Protein AF-A0A418JGQ2-F1 (afdb_monomer_lite)

Sequence (289 aa):
MKLPLGIHKVTGNQCWYVDSYTFKPIENVNHVLNIEPIDPDVFKTEYGDLEPVILTEKDSEQFTHLANTVNISTQEVEDCMSQINFVLENNHLRHPNTRNNMTLVLAMYLKQEGHTKTQAIGIIESIMLNTKKQHPKFIESSCARIMSQTKHVVTTVYKNDYKLKYRCKDVTITRDEILDILDIKEWHLKQLYLIHLIQSKQYAQDNGNYYITYQTMSLMGSTKNKTQLVKYIKQLELLDRVQVVARNVFDKERSSVEGKPMSKPNVYKIKKSLIKTWTAFRLKIAMIS

Secondary structure (DSSP, 8-state):
--PPPPB-TTT-PBP-EE-TTT--EE--TTHHHH-PPPPHHHHHHHHTT-------HHHHHHHHHHHHHS----HHHHHHHHHHHHHHHHSS-SSTT-HHHHHHHHHHHHHHTT--HHHHHHHHHHHHHHHHHH-GGG--S-HHHHHHHHHHHHHHHHHTT----------PPPHHHHHHHHT-SSHHHHHHHHHHHHHHHHH--TTSEEEE-HHHHHHTTS-S-HHHHHHHHHHHHHTTSEEEEE-S-B-HHHHHHHTS--BPPEEEEE-----THHHHHHHHHTS--

Radius of gyration: 27.83 Å; chains: 1; bounding box: 72×51×58 Å

Foldseek 3Di:
DQDDFDQDPPPRDTHADADPPPRDGPPDRCVSVVDDDDDVVVCCVVCVPPDDLDCDPVLVVVLVVLQVLFDPPQCVVVVLVVQLVCLQVVLEHLAAPCLVVNLLSLLQVCVVVVDDLVRSLVSSLSHHVVHCVVPVRRDVDDSVVSSVSSSVSSVCCVVVVPHPDRLPPPDDQDSLNSVVLVPDDDSLLSNLLVLVSSQLRSAQDPVQKGFDALVRSVVRNHDPDPVVVVVSQVVCVVVVFKDFPDDFAWDPRSCVSVVHTDGDTTMMGGRRPPPCPVVVVVVVVVPPD

Organism: Staphylococcus hyicus (NCBI:txid1284)

pLDDT: mean 81.32, std 15.65, range [29.8, 96.62]

Structure (mmCIF, N/CA/C/O backbone):
data_AF-A0A418JGQ2-F1
#
_entry.id   AF-A0A418JGQ2-F1
#
loop_
_atom_site.group_PDB
_atom_site.id
_atom_site.type_symbol
_atom_site.label_atom_id
_atom_site.label_alt_id
_atom_site.label_comp_id
_atom_site.label_asym_id
_atom_site.label_entity_id
_atom_site.label_seq_id
_atom_site.pdbx_PDB_ins_code
_atom_site.Cartn_x
_atom_site.Cartn_y
_atom_site.Cartn_z
_atom_site.occupancy
_atom_site.B_iso_or_equiv
_atom_site.auth_seq_id
_atom_site.auth_comp_id
_atom_site.auth_asym_id
_atom_site.auth_atom_id
_atom_site.pdbx_PDB_model_num
ATOM 1 N N . MET A 1 1 ? -33.100 26.829 9.413 1.00 35.50 1 MET A N 1
ATOM 2 C CA . MET A 1 1 ? -32.461 27.500 8.257 1.00 35.50 1 MET A CA 1
ATOM 3 C C . MET A 1 1 ? -33.188 27.030 6.998 1.00 35.50 1 MET A C 1
ATOM 5 O O . MET A 1 1 ? -33.145 25.838 6.728 1.00 35.50 1 MET A O 1
ATOM 9 N N . LYS A 1 2 ? -33.941 27.895 6.299 1.00 41.66 2 LYS A N 1
ATOM 10 C CA . LYS A 1 2 ? -34.639 27.530 5.048 1.00 41.66 2 LYS A CA 1
ATOM 11 C C . LYS A 1 2 ? -33.630 27.654 3.892 1.00 41.66 2 LYS A C 1
ATOM 13 O O . LYS A 1 2 ? -33.136 28.749 3.645 1.00 41.66 2 LYS A O 1
ATOM 18 N N . LEU A 1 3 ? -33.246 26.536 3.268 1.00 52.00 3 LEU A N 1
ATOM 19 C CA . LEU A 1 3 ? -32.273 26.501 2.162 1.00 52.00 3 LEU A CA 1
ATOM 20 C C . LEU A 1 3 ? -32.957 26.853 0.826 1.00 52.00 3 LEU A C 1
ATOM 22 O O . LEU A 1 3 ? -34.089 26.414 0.614 1.00 52.00 3 LEU A O 1
ATOM 26 N N . PRO A 1 4 ? -32.302 27.604 -0.082 1.00 55.12 4 PRO A N 1
ATOM 27 C CA . PRO A 1 4 ? -32.861 27.902 -1.396 1.00 55.12 4 PRO A CA 1
ATOM 28 C C . PRO A 1 4 ? -32.908 26.652 -2.283 1.00 55.12 4 PRO A C 1
ATOM 30 O O . PRO A 1 4 ? -31.995 25.824 -2.277 1.00 55.12 4 PRO A O 1
ATOM 33 N N . LEU A 1 5 ? -33.967 26.552 -3.085 1.00 69.12 5 LEU A N 1
ATOM 34 C CA . LEU A 1 5 ? -34.081 25.578 -4.164 1.00 69.12 5 LEU A CA 1
ATOM 35 C C . LEU A 1 5 ? -32.992 25.848 -5.216 1.00 69.12 5 LEU A C 1
ATOM 37 O O . LEU A 1 5 ? -32.906 26.942 -5.772 1.00 69.12 5 LEU A O 1
ATOM 41 N N . GLY A 1 6 ? -32.126 24.862 -5.454 1.00 74.00 6 GLY A N 1
ATOM 42 C CA . GLY A 1 6 ? -31.020 24.982 -6.403 1.00 74.00 6 GLY A CA 1
ATOM 43 C C . GLY A 1 6 ? -31.479 24.886 -7.858 1.00 74.00 6 GLY A C 1
ATOM 44 O O . GLY A 1 6 ? -32.424 24.168 -8.176 1.00 74.00 6 GLY A O 1
ATOM 45 N N . ILE A 1 7 ? -30.771 25.574 -8.754 1.00 79.31 7 ILE A N 1
ATOM 46 C CA . ILE A 1 7 ? -30.905 25.391 -10.203 1.00 79.31 7 ILE A CA 1
ATOM 47 C C . ILE A 1 7 ? -29.747 24.512 -10.669 1.00 79.31 7 ILE A C 1
ATOM 49 O O . ILE A 1 7 ? -28.577 24.794 -10.386 1.00 79.31 7 ILE A O 1
ATOM 53 N N . HIS A 1 8 ? -30.061 23.437 -11.386 1.00 78.25 8 HIS A N 1
ATOM 54 C CA . HIS A 1 8 ? -29.049 22.568 -11.958 1.00 78.25 8 HIS A CA 1
ATOM 55 C C . HIS A 1 8 ? -28.288 23.309 -13.066 1.00 78.25 8 HIS A C 1
ATOM 57 O O . HIS A 1 8 ? -28.845 23.639 -14.110 1.00 78.25 8 HIS A O 1
ATOM 63 N N . LYS A 1 9 ? -26.991 23.559 -12.853 1.00 73.69 9 LYS A N 1
ATOM 64 C CA . LYS A 1 9 ? -26.178 24.444 -13.711 1.00 73.69 9 LYS A CA 1
ATOM 65 C C . LYS A 1 9 ? -26.058 24.000 -15.173 1.00 73.69 9 LYS A C 1
ATOM 67 O O . LYS A 1 9 ? -25.794 24.839 -16.023 1.00 73.69 9 LYS A O 1
ATOM 72 N N . VAL A 1 10 ? -26.213 22.705 -15.461 1.00 76.38 10 VAL A N 1
ATOM 73 C CA . VAL A 1 10 ? -26.039 22.156 -16.820 1.00 76.38 10 VAL A CA 1
ATOM 74 C C . VAL A 1 10 ? -27.364 22.056 -17.572 1.00 76.38 10 VAL A C 1
ATOM 76 O O . VAL A 1 10 ? -27.409 22.345 -18.760 1.00 76.38 10 VAL A O 1
ATOM 79 N N . THR A 1 11 ? -28.444 21.655 -16.897 1.00 82.19 11 THR A N 1
ATOM 80 C CA . THR A 1 11 ? -29.754 21.461 -17.551 1.00 82.19 11 THR A CA 1
ATOM 81 C C . THR A 1 11 ? -30.686 22.657 -17.399 1.00 82.19 11 THR A C 1
ATOM 83 O O . THR A 1 11 ? -31.711 22.695 -18.062 1.00 82.19 11 THR A O 1
ATOM 86 N N . GLY A 1 12 ? -30.371 23.611 -16.518 1.00 78.56 12 GLY A N 1
ATOM 87 C CA . GLY A 1 12 ? -31.234 24.755 -16.215 1.00 78.56 12 GLY A CA 1
ATOM 88 C C . GLY A 1 12 ? -32.474 24.409 -15.387 1.00 78.56 12 GLY A C 1
ATOM 89 O O . GLY A 1 12 ? -33.231 25.306 -15.033 1.00 78.56 12 GLY A O 1
ATOM 90 N N . ASN A 1 13 ? -32.680 23.133 -15.046 1.00 78.56 13 ASN A N 1
ATOM 91 C CA . ASN A 1 13 ? -33.855 22.701 -14.298 1.00 78.56 13 ASN A CA 1
ATOM 92 C C . ASN A 1 13 ? -33.791 23.188 -12.851 1.00 78.56 13 ASN A C 1
ATOM 94 O O . ASN A 1 13 ? -32.765 23.061 -12.177 1.00 78.56 13 ASN A O 1
ATOM 98 N N . GLN A 1 14 ? -34.916 23.702 -12.373 1.00 78.69 14 GLN A N 1
ATOM 99 C CA . GLN A 1 14 ? -35.095 24.107 -10.990 1.00 78.69 14 GLN A CA 1
ATOM 100 C C . GLN A 1 14 ? -35.468 22.889 -10.138 1.00 78.69 14 GLN A C 1
ATOM 102 O O . GLN A 1 14 ? -36.349 22.113 -10.503 1.00 78.69 14 GLN A O 1
ATOM 107 N N . CYS A 1 15 ? -34.789 22.704 -9.007 1.00 78.88 15 CYS A N 1
ATOM 108 C CA . CYS A 1 15 ? -35.218 21.735 -8.007 1.00 78.88 15 CYS A CA 1
ATOM 109 C C . CYS A 1 15 ? -36.486 22.265 -7.333 1.00 78.88 15 CYS A C 1
ATOM 111 O O . CYS A 1 15 ? -36.499 23.409 -6.893 1.00 78.88 15 CYS A O 1
ATOM 113 N N . TRP A 1 16 ? -37.529 21.449 -7.225 1.00 82.00 16 TRP A N 1
ATOM 114 C CA . TRP A 1 16 ? -38.777 21.814 -6.550 1.00 82.00 16 TRP A CA 1
ATOM 115 C C . TRP A 1 16 ? -38.892 21.116 -5.195 1.00 82.00 16 TRP A C 1
ATOM 117 O O . TRP A 1 16 ? -38.275 20.071 -4.976 1.00 82.00 16 TRP A O 1
ATOM 127 N N . TYR A 1 17 ? -39.691 21.684 -4.287 1.00 80.19 17 TYR A N 1
ATOM 128 C CA . TYR A 1 17 ? -40.145 20.937 -3.113 1.00 80.19 17 TYR A CA 1
ATOM 129 C C . TYR A 1 17 ? -41.003 19.756 -3.566 1.00 80.19 17 TYR A C 1
ATOM 131 O O . TYR A 1 17 ? -41.558 19.778 -4.661 1.00 80.19 17 TYR A O 1
ATOM 139 N N . VAL A 1 18 ? -41.099 18.718 -2.744 1.00 80.81 18 VAL A N 1
ATOM 140 C CA . VAL A 1 18 ? -41.851 17.505 -3.071 1.00 80.81 18 VAL A CA 1
ATOM 141 C C . VAL A 1 18 ? -42.900 17.282 -1.994 1.00 80.81 18 VAL A C 1
ATOM 143 O O . VAL A 1 18 ? -42.606 17.415 -0.808 1.00 80.81 18 VAL A O 1
ATOM 146 N N . ASP A 1 19 ? -44.116 16.953 -2.415 1.00 79.81 19 ASP A N 1
ATOM 147 C CA . ASP A 1 19 ? -45.195 16.565 -1.512 1.00 79.81 19 ASP A CA 1
ATOM 148 C C . ASP A 1 19 ? -44.895 15.191 -0.888 1.00 79.81 19 ASP A C 1
ATOM 150 O O . ASP A 1 19 ? -44.590 14.230 -1.596 1.00 79.81 19 ASP A O 1
ATOM 154 N N . SER A 1 20 ? -44.969 15.088 0.440 1.00 74.81 20 SER A N 1
ATOM 155 C CA . SER A 1 20 ? -44.557 13.890 1.183 1.00 74.81 20 SER A CA 1
ATOM 156 C C . SER A 1 20 ? -45.475 12.679 0.997 1.00 74.81 20 SER A C 1
ATOM 158 O O . SER A 1 20 ? -45.069 11.567 1.325 1.00 74.81 20 SER A O 1
ATOM 160 N N . TYR A 1 21 ? -46.696 12.868 0.488 1.00 78.12 21 TYR A N 1
ATOM 161 C CA . TYR A 1 21 ? -47.678 11.794 0.306 1.00 78.12 21 TYR A CA 1
ATOM 162 C C . TYR A 1 21 ? -47.754 11.323 -1.145 1.00 78.12 21 TYR A C 1
ATOM 164 O O . TYR A 1 21 ? -47.919 10.137 -1.420 1.00 78.12 21 TYR A O 1
ATOM 172 N N . THR A 1 22 ? -47.640 12.255 -2.086 1.00 83.31 22 THR A N 1
ATOM 173 C CA . THR A 1 22 ? -47.796 11.992 -3.520 1.00 83.31 22 THR A CA 1
ATOM 174 C C . THR A 1 22 ? -46.467 11.916 -4.262 1.00 83.31 22 THR A C 1
ATOM 176 O O . THR A 1 22 ? -46.446 11.477 -5.412 1.00 83.31 22 THR A O 1
ATOM 179 N N . PHE A 1 23 ? -45.369 12.346 -3.629 1.00 77.56 23 PHE A N 1
ATOM 180 C CA . PHE A 1 23 ? -44.026 12.451 -4.206 1.00 77.56 23 PHE A CA 1
ATOM 181 C C . PHE A 1 23 ? -43.960 13.283 -5.495 1.00 77.56 23 PHE A C 1
ATOM 183 O O . PHE A 1 23 ? -43.014 13.172 -6.278 1.00 77.56 23 PHE A O 1
ATOM 190 N N . LYS A 1 24 ? -44.963 14.138 -5.726 1.00 85.25 24 LYS A N 1
ATOM 191 C CA . LYS A 1 24 ? -45.014 15.040 -6.876 1.00 85.25 24 LYS A CA 1
ATOM 192 C C . LYS A 1 24 ? -44.329 16.371 -6.554 1.00 85.25 24 LYS A C 1
ATOM 194 O O . LYS A 1 24 ? -44.382 16.820 -5.405 1.00 85.25 24 LYS A O 1
ATOM 199 N N . PRO A 1 25 ? -43.694 17.012 -7.551 1.00 83.25 25 PRO A N 1
ATOM 200 C CA . PRO A 1 25 ? -43.068 18.310 -7.359 1.00 83.25 25 PRO A CA 1
ATOM 201 C C . PRO A 1 25 ? -44.123 19.391 -7.093 1.00 83.25 25 PRO A C 1
ATOM 203 O O . PRO A 1 25 ? -45.145 19.478 -7.771 1.00 83.25 25 PRO A O 1
ATOM 206 N N . ILE A 1 26 ? -43.843 20.235 -6.108 1.00 84.50 26 ILE A N 1
ATOM 207 C CA . ILE A 1 26 ? -44.584 21.447 -5.783 1.00 84.50 26 ILE A CA 1
ATOM 208 C C . ILE A 1 26 ? -43.885 22.594 -6.513 1.00 84.50 26 ILE A C 1
ATOM 210 O O . ILE A 1 26 ? -42.944 23.206 -5.999 1.00 84.50 26 ILE A O 1
ATOM 214 N N . GLU A 1 27 ? -44.342 22.876 -7.733 1.00 83.62 27 GLU A N 1
ATOM 215 C CA . GLU A 1 27 ? -43.782 23.906 -8.622 1.00 83.62 27 GLU A CA 1
ATOM 216 C C . GLU A 1 27 ? -44.213 25.328 -8.223 1.00 83.62 27 GLU A C 1
ATOM 218 O O . GLU A 1 27 ? -44.712 26.117 -9.022 1.00 83.62 27 GLU A O 1
ATOM 223 N N . ASN A 1 28 ? -44.073 25.657 -6.938 1.00 82.50 28 ASN A N 1
ATOM 224 C CA . ASN A 1 28 ? -44.453 26.948 -6.385 1.00 82.50 28 ASN A CA 1
ATOM 225 C C . ASN A 1 28 ? -43.351 27.481 -5.468 1.00 82.50 28 ASN A C 1
ATOM 227 O O . ASN A 1 28 ? -43.139 26.982 -4.364 1.00 82.50 28 ASN A O 1
ATOM 231 N N . VAL A 1 29 ? -42.681 28.546 -5.909 1.00 74.38 29 VAL A N 1
ATOM 232 C CA . VAL A 1 29 ? -41.594 29.196 -5.160 1.00 74.38 29 VAL A CA 1
ATOM 233 C C . VAL A 1 29 ? -42.085 29.754 -3.821 1.00 74.38 29 VAL A C 1
ATOM 235 O O . VAL A 1 29 ? -41.362 29.690 -2.830 1.00 74.38 29 VAL A O 1
ATOM 238 N N . ASN A 1 30 ? -43.332 30.226 -3.751 1.00 77.31 30 ASN A N 1
ATOM 239 C CA . ASN A 1 30 ? -43.911 30.788 -2.529 1.00 77.31 30 ASN A CA 1
ATOM 240 C C . ASN A 1 30 ? -44.258 29.717 -1.489 1.00 77.31 30 ASN A C 1
ATOM 242 O O . ASN A 1 30 ? -44.508 30.060 -0.336 1.00 77.31 30 ASN A O 1
ATOM 246 N N . HIS A 1 31 ? -44.223 28.427 -1.850 1.00 79.19 31 HIS A N 1
ATOM 247 C CA . HIS A 1 31 ? -44.429 27.339 -0.896 1.00 79.19 31 HIS A CA 1
ATOM 248 C C . HIS A 1 31 ? -43.467 27.446 0.295 1.00 79.19 31 HIS A C 1
ATOM 250 O O . HIS A 1 31 ? -43.890 27.249 1.428 1.00 79.19 31 HIS A O 1
ATOM 256 N N . VAL A 1 32 ? -42.218 27.883 0.073 1.00 76.06 32 VAL A N 1
ATOM 257 C CA . VAL A 1 32 ? -41.212 28.070 1.137 1.00 76.06 32 VAL A CA 1
ATOM 258 C C . VAL A 1 32 ? -41.665 29.024 2.245 1.00 76.06 32 VAL A C 1
ATOM 260 O O . VAL A 1 32 ? -41.294 28.852 3.412 1.00 76.06 32 VAL A O 1
ATOM 263 N N . LEU A 1 33 ? -42.472 30.028 1.890 1.00 77.81 33 LEU A N 1
ATOM 264 C CA . LEU A 1 33 ? -42.991 31.022 2.825 1.00 77.81 33 LEU A CA 1
ATOM 265 C C . LEU A 1 33 ? -44.062 30.412 3.732 1.00 77.81 33 LEU A C 1
ATOM 267 O O . LEU A 1 33 ? -44.143 30.787 4.896 1.00 77.81 33 LEU A O 1
ATOM 271 N N . ASN A 1 34 ? -44.779 29.409 3.225 1.00 81.25 34 ASN A N 1
ATOM 272 C CA . ASN A 1 34 ? -45.864 28.716 3.914 1.00 81.25 34 ASN A CA 1
ATOM 273 C C . ASN A 1 34 ? -45.405 27.448 4.652 1.00 81.25 34 ASN A C 1
ATOM 275 O O . ASN A 1 34 ? -46.217 26.812 5.312 1.00 81.25 34 ASN A O 1
ATOM 279 N N . ILE A 1 35 ? -44.126 27.057 4.544 1.00 78.44 35 ILE A N 1
ATOM 280 C CA . ILE A 1 35 ? -43.581 25.946 5.336 1.00 78.44 35 ILE A CA 1
ATOM 281 C C . ILE A 1 35 ? -43.594 26.355 6.808 1.00 78.44 35 ILE A C 1
ATOM 283 O O . ILE A 1 35 ? -42.820 27.236 7.219 1.00 78.44 35 ILE A O 1
ATOM 287 N N . GLU A 1 36 ? -44.450 25.688 7.574 1.00 78.50 36 GLU A N 1
ATOM 288 C CA . GLU A 1 36 ? -44.513 25.802 9.023 1.00 78.50 36 GLU A CA 1
ATOM 289 C C . GLU A 1 36 ? -43.307 25.102 9.669 1.00 78.50 36 GLU A C 1
ATOM 291 O O . GLU A 1 36 ? -42.825 24.081 9.162 1.00 78.50 36 GLU A O 1
ATOM 296 N N . PRO A 1 37 ? -42.759 25.654 10.763 1.00 76.12 37 PRO A N 1
ATOM 297 C CA . PRO A 1 37 ? -41.753 24.959 11.549 1.00 76.12 37 PRO A CA 1
ATOM 298 C C . PRO A 1 37 ? -42.299 23.615 12.037 1.00 76.12 37 PRO A C 1
ATOM 300 O O . PRO A 1 37 ? -43.392 23.554 12.591 1.00 76.12 37 PRO A O 1
ATOM 303 N N . ILE A 1 38 ? -41.518 22.551 11.861 1.00 76.50 38 ILE A N 1
ATOM 304 C CA . ILE A 1 38 ? -41.816 21.258 12.482 1.00 76.50 38 ILE A CA 1
ATOM 305 C C . ILE A 1 38 ? -41.758 21.436 14.003 1.00 76.50 38 ILE A C 1
ATOM 307 O O . ILE A 1 38 ? -40.840 22.086 14.515 1.00 76.50 38 ILE A O 1
ATOM 311 N N . ASP A 1 39 ? -42.723 20.846 14.705 1.00 80.88 39 ASP A N 1
ATOM 312 C CA . ASP A 1 39 ? -42.754 20.814 16.165 1.00 80.88 39 ASP A CA 1
ATOM 313 C C . ASP A 1 39 ? -41.457 20.171 16.711 1.00 80.88 39 ASP A C 1
ATOM 315 O O . ASP A 1 39 ? -41.117 19.044 16.329 1.00 80.88 39 ASP A O 1
ATOM 319 N N . PRO A 1 40 ? -40.705 20.856 17.595 1.00 75.38 40 PRO A N 1
ATOM 320 C CA . PRO A 1 40 ? -39.513 20.300 18.231 1.00 75.38 40 PRO A CA 1
ATOM 321 C C . PRO A 1 40 ? -39.727 18.937 18.903 1.00 75.38 40 PRO A C 1
ATOM 323 O O . PRO A 1 40 ? -38.780 18.153 18.993 1.00 75.38 40 PRO A O 1
ATOM 326 N N . ASP A 1 41 ? -40.938 18.630 19.369 1.00 78.12 41 ASP A N 1
ATOM 327 C CA . ASP A 1 41 ? -41.233 17.353 20.019 1.00 78.12 41 ASP A CA 1
ATOM 328 C C . ASP A 1 41 ? -41.284 16.180 19.027 1.00 78.12 41 ASP A C 1
ATOM 330 O O . ASP A 1 41 ? -40.957 15.049 19.399 1.00 78.12 41 ASP A O 1
ATOM 334 N N . VAL A 1 42 ? -41.548 16.437 17.740 1.00 74.06 42 VAL A N 1
ATOM 335 C CA . VAL A 1 42 ? -41.388 15.436 16.668 1.00 74.06 42 VAL A CA 1
ATOM 336 C C . VAL A 1 42 ? -39.920 15.041 16.538 1.00 74.06 42 VAL A C 1
ATOM 338 O O . VAL A 1 42 ? -39.608 13.855 16.468 1.00 74.06 42 VAL A O 1
ATOM 341 N N . PHE A 1 43 ? -38.994 16.005 16.613 1.00 66.56 43 PHE A N 1
ATOM 342 C CA . PHE A 1 43 ? -37.562 15.695 16.602 1.00 66.56 43 PHE A CA 1
ATOM 343 C C . PHE A 1 43 ? -37.138 14.870 17.817 1.00 66.56 43 PHE A C 1
ATOM 345 O O . PHE A 1 43 ? -36.355 13.934 17.677 1.00 66.56 43 PHE A O 1
ATOM 352 N N . LYS A 1 44 ? -37.661 15.184 19.006 1.00 67.75 44 LYS A N 1
ATOM 353 C CA . LYS A 1 44 ? -37.374 14.406 20.221 1.00 67.75 44 LYS A CA 1
ATOM 354 C C . LYS A 1 44 ? -37.965 13.000 20.166 1.00 67.75 44 LYS A C 1
ATOM 356 O O . LYS A 1 44 ? -37.374 12.088 20.724 1.00 67.75 44 LYS A O 1
ATOM 361 N N . THR A 1 45 ? -39.103 12.815 19.507 1.00 72.00 45 THR A N 1
ATOM 362 C CA . THR A 1 45 ? -39.752 11.502 19.401 1.00 72.00 45 THR A CA 1
ATOM 363 C C . THR A 1 45 ? -39.083 10.630 18.338 1.00 72.00 45 THR A C 1
ATOM 365 O O . THR A 1 45 ? -38.814 9.461 18.591 1.00 72.00 45 THR A O 1
ATOM 368 N N . GLU A 1 46 ? -38.764 11.188 17.166 1.00 65.38 46 GLU A N 1
ATOM 369 C CA . GLU A 1 46 ? -38.148 10.430 16.065 1.00 65.38 46 GLU A CA 1
ATOM 370 C C . GLU A 1 46 ? -36.635 10.234 16.221 1.00 65.38 46 GLU A C 1
ATOM 372 O O . GLU A 1 46 ? -36.092 9.224 15.775 1.00 65.38 46 GLU A O 1
ATOM 377 N N . TYR A 1 47 ? -35.947 11.183 16.860 1.00 62.62 47 TYR A N 1
ATOM 378 C CA . TYR A 1 47 ? -34.487 11.190 16.984 1.00 62.62 47 TYR A CA 1
ATOM 379 C C . TYR A 1 47 ? -34.002 11.213 18.440 1.00 62.62 47 TYR A C 1
ATOM 381 O O . TYR A 1 47 ? -32.800 11.316 18.669 1.00 62.62 47 TYR A O 1
ATOM 389 N N . GLY A 1 48 ? -34.892 11.101 19.433 1.00 59.28 48 GLY A N 1
ATOM 390 C CA . GLY A 1 48 ? -34.516 11.087 20.855 1.00 59.28 48 GLY A CA 1
ATOM 391 C C . GLY A 1 48 ? -33.664 9.888 21.261 1.00 59.28 48 GLY A C 1
ATOM 392 O O . GLY A 1 48 ? -32.841 10.007 22.163 1.00 59.28 48 GLY A O 1
ATOM 393 N N . ASP A 1 49 ? -33.805 8.770 20.544 1.00 59.44 49 ASP A N 1
ATOM 394 C CA . ASP A 1 49 ? -32.989 7.564 20.726 1.00 59.44 49 ASP A CA 1
ATOM 395 C C . ASP A 1 49 ? -31.628 7.649 20.005 1.00 59.44 49 ASP A C 1
ATOM 397 O O . ASP A 1 49 ? -30.788 6.755 20.147 1.00 59.44 49 ASP A O 1
ATOM 401 N N . LEU A 1 50 ? -31.383 8.697 19.206 1.00 55.78 50 LEU A N 1
ATOM 402 C CA . LEU A 1 50 ? -30.070 8.925 18.611 1.00 55.78 50 LEU A CA 1
ATOM 403 C C . LEU A 1 50 ? -29.168 9.597 19.639 1.00 55.78 50 LEU A C 1
ATOM 405 O O . LEU A 1 50 ? -29.060 10.823 19.694 1.00 55.78 50 LEU A O 1
ATOM 409 N N . GLU A 1 51 ? -28.471 8.787 20.431 1.00 56.12 51 GLU A N 1
ATOM 410 C CA . GLU A 1 51 ? -27.360 9.303 21.220 1.00 56.12 51 GLU A CA 1
ATOM 411 C C . GLU A 1 51 ? -26.331 9.943 20.275 1.00 56.12 51 GLU A C 1
ATOM 413 O O . GLU A 1 51 ? -25.840 9.292 19.341 1.00 56.12 51 GLU A O 1
ATOM 418 N N . PRO A 1 52 ? -25.999 11.233 20.461 1.00 56.28 52 PRO A N 1
ATOM 419 C CA . PRO A 1 52 ? -24.999 11.867 19.636 1.00 56.28 52 PRO A CA 1
ATOM 420 C C . PRO A 1 52 ? -23.652 11.183 19.864 1.00 56.28 52 PRO A C 1
ATOM 422 O O . PRO A 1 52 ? -23.188 11.006 20.985 1.00 56.28 52 PRO A O 1
ATOM 425 N N . VAL A 1 53 ? -23.017 10.874 18.739 1.00 57.78 53 VAL A N 1
ATOM 426 C CA . VAL A 1 53 ? -21.684 10.305 18.522 1.00 57.78 53 VAL A CA 1
ATOM 427 C C . VAL A 1 53 ? -20.477 10.871 19.298 1.00 57.78 53 VAL A C 1
ATOM 429 O O . VAL A 1 53 ? -19.413 10.907 18.690 1.00 57.78 53 VAL A O 1
ATOM 432 N N . ILE A 1 54 ? -20.592 11.597 20.416 1.00 64.94 54 ILE A N 1
ATOM 433 C CA . ILE A 1 54 ? -19.621 12.644 20.831 1.00 64.94 54 ILE A CA 1
ATOM 434 C C . ILE A 1 54 ? -18.228 12.064 21.126 1.00 64.94 54 ILE A C 1
ATOM 436 O O . ILE A 1 54 ? -18.055 11.320 22.081 1.00 64.94 54 ILE A O 1
ATOM 440 N N . LEU A 1 55 ? -17.228 12.449 20.318 1.00 70.88 55 LEU A N 1
ATOM 441 C CA . LEU A 1 55 ? -15.823 12.243 20.674 1.00 70.88 55 LEU A CA 1
ATOM 442 C C . LEU A 1 55 ? -15.511 13.160 21.852 1.00 70.88 55 LEU A C 1
ATOM 444 O O . LEU A 1 55 ? -15.626 14.381 21.725 1.00 70.88 55 LEU A O 1
ATOM 448 N N . THR A 1 56 ? -15.142 12.580 22.987 1.00 82.12 56 THR A N 1
ATOM 449 C CA . THR A 1 56 ? -14.712 13.366 24.141 1.00 82.12 56 THR A CA 1
ATOM 450 C C . THR A 1 56 ? -13.291 13.894 23.928 1.00 82.12 56 THR A C 1
ATOM 452 O O . THR A 1 56 ? -12.533 13.384 23.100 1.00 82.12 56 THR A O 1
ATOM 455 N N . GLU A 1 57 ? -12.893 14.915 24.687 1.00 82.62 57 GLU A N 1
ATOM 456 C CA . GLU A 1 57 ? -11.519 15.441 24.650 1.00 82.62 57 GLU A CA 1
ATOM 457 C C . GLU A 1 57 ? -10.489 14.341 24.965 1.00 82.62 57 GLU A C 1
ATOM 459 O O . GLU A 1 57 ? -9.494 14.185 24.259 1.00 82.62 57 GLU A O 1
ATOM 464 N N . LYS A 1 58 ? -10.817 13.469 25.924 1.00 84.50 58 LYS A N 1
ATOM 465 C CA . LYS A 1 58 ? -10.020 12.293 26.285 1.00 84.50 58 LYS A CA 1
ATOM 466 C C . LYS A 1 58 ? -9.868 11.289 25.134 1.00 84.50 58 LYS A C 1
ATOM 468 O O . LYS A 1 58 ? -8.795 10.710 24.965 1.00 84.50 58 LYS A O 1
ATOM 473 N N . ASP A 1 59 ? -10.916 11.081 24.337 1.00 83.69 59 ASP A N 1
ATOM 474 C CA . ASP A 1 59 ? -10.862 10.203 23.160 1.00 83.69 59 ASP A CA 1
ATOM 475 C C . ASP A 1 59 ? -9.932 10.777 22.087 1.00 83.69 59 ASP A C 1
ATOM 477 O O . ASP A 1 59 ? -9.144 10.049 21.477 1.00 83.69 59 ASP A O 1
ATOM 481 N N . SER A 1 60 ? -9.981 12.099 21.899 1.00 83.94 60 SER A N 1
ATOM 482 C CA . SER A 1 60 ? -9.093 12.821 20.988 1.00 83.94 60 SER A CA 1
ATOM 483 C C . SER A 1 60 ? -7.630 12.722 21.425 1.00 83.94 60 SER A C 1
ATOM 485 O O . SER A 1 60 ? -6.759 12.414 20.608 1.00 83.94 60 SER A O 1
ATOM 487 N N . GLU A 1 61 ? -7.343 12.907 22.716 1.00 86.94 61 GLU A N 1
ATOM 488 C CA . GLU A 1 61 ? -5.997 12.737 23.277 1.00 86.94 61 GLU A CA 1
ATOM 489 C C . GLU A 1 61 ? -5.488 11.303 23.104 1.00 86.94 61 GLU A C 1
ATOM 491 O O . GLU A 1 61 ? -4.368 11.087 22.630 1.00 86.94 61 GLU A O 1
ATOM 496 N N . GLN A 1 62 ? -6.322 10.309 23.427 1.00 88.62 62 GLN A N 1
ATOM 497 C CA . GLN A 1 62 ? -5.962 8.900 23.289 1.00 88.62 62 GLN A CA 1
ATOM 498 C C . GLN A 1 62 ? -5.654 8.540 21.833 1.00 88.62 62 GLN A C 1
ATOM 500 O O . GLN A 1 62 ? -4.665 7.849 21.560 1.00 88.62 62 GLN A O 1
ATOM 505 N N . PHE A 1 63 ? -6.484 9.001 20.897 1.00 88.88 63 PHE A N 1
ATOM 506 C CA . PHE A 1 63 ? -6.265 8.769 19.477 1.00 88.88 63 PHE A CA 1
ATOM 507 C C . PHE A 1 63 ? -5.018 9.494 18.967 1.00 88.88 63 PHE A C 1
ATOM 509 O O . PHE A 1 63 ? -4.238 8.904 18.226 1.00 88.88 63 PHE A O 1
ATOM 516 N N . THR A 1 64 ? -4.776 10.731 19.403 1.00 87.50 64 THR A N 1
ATOM 517 C CA . THR A 1 64 ? -3.575 11.495 19.031 1.00 87.50 64 THR A CA 1
ATOM 518 C C . THR A 1 64 ? -2.310 10.787 19.510 1.00 87.50 64 THR A C 1
ATOM 520 O O . THR A 1 64 ? -1.369 10.600 18.738 1.00 87.50 64 THR A O 1
ATOM 523 N N . HIS A 1 65 ? -2.307 10.306 20.757 1.00 89.88 65 HIS A N 1
ATOM 524 C CA . HIS A 1 65 ? -1.207 9.504 21.283 1.00 89.88 65 HIS A CA 1
ATOM 525 C C . HIS A 1 65 ? -0.991 8.241 20.440 1.00 89.88 65 HIS A C 1
ATOM 527 O O . HIS A 1 65 ? 0.139 7.936 20.069 1.00 89.88 65 HIS A O 1
ATOM 533 N N . LEU A 1 66 ? -2.066 7.534 20.075 1.00 89.00 66 LEU A N 1
ATOM 534 C CA . LEU A 1 66 ? -1.991 6.351 19.218 1.00 89.00 66 LEU A CA 1
ATOM 535 C C . LEU A 1 66 ? -1.431 6.673 17.827 1.00 89.00 66 LEU A C 1
ATOM 537 O O . LEU A 1 66 ? -0.533 5.972 17.361 1.00 89.00 66 LEU A O 1
ATOM 541 N N . ALA A 1 67 ? -1.929 7.724 17.177 1.00 86.50 67 ALA A N 1
ATOM 542 C CA . ALA A 1 67 ? -1.499 8.139 15.847 1.00 86.50 67 ALA A CA 1
ATOM 543 C C . ALA A 1 67 ? 0.001 8.457 15.816 1.00 86.50 67 ALA A C 1
ATOM 545 O O . ALA A 1 67 ? 0.695 8.025 14.900 1.00 86.50 67 ALA A O 1
ATOM 546 N N . ASN A 1 68 ? 0.521 9.091 16.870 1.00 86.62 68 ASN A N 1
ATOM 547 C CA . ASN A 1 68 ? 1.947 9.389 17.011 1.00 86.62 68 ASN A CA 1
ATOM 548 C C . ASN A 1 68 ? 2.825 8.135 17.181 1.00 86.62 68 ASN A C 1
ATOM 550 O O . ASN A 1 68 ? 4.019 8.184 16.897 1.00 86.62 68 ASN A O 1
ATOM 554 N N . THR A 1 69 ? 2.262 7.002 17.623 1.00 87.00 69 THR A N 1
ATOM 555 C CA . THR A 1 69 ? 3.007 5.728 17.691 1.00 87.00 69 THR A CA 1
ATOM 556 C C . THR A 1 69 ? 3.117 5.010 16.349 1.00 87.00 69 THR A C 1
ATOM 558 O O . THR A 1 69 ? 3.914 4.077 16.224 1.00 87.00 69 THR A O 1
ATOM 561 N N . VAL A 1 70 ? 2.301 5.387 15.361 1.00 84.69 70 VAL A N 1
ATOM 562 C CA . VAL A 1 70 ? 2.287 4.743 14.048 1.00 84.69 70 VAL A CA 1
ATOM 563 C C . VAL A 1 70 ? 3.128 5.556 13.081 1.00 84.69 70 VAL A C 1
ATOM 565 O O . VAL A 1 70 ? 2.858 6.724 12.815 1.00 84.69 70 VAL A O 1
ATOM 568 N N . ASN A 1 71 ? 4.145 4.919 12.513 1.00 80.94 71 ASN A N 1
ATOM 569 C CA . ASN A 1 71 ? 4.963 5.555 11.498 1.00 80.94 71 ASN A CA 1
ATOM 570 C C . ASN A 1 71 ? 4.253 5.473 10.139 1.00 80.94 71 ASN A C 1
ATOM 572 O O . ASN A 1 71 ? 4.165 4.402 9.540 1.00 80.94 71 ASN A O 1
ATOM 576 N N . ILE A 1 72 ? 3.742 6.611 9.666 1.00 71.00 72 ILE A N 1
ATOM 577 C CA . ILE A 1 72 ? 3.070 6.748 8.361 1.00 71.00 72 ILE A CA 1
ATOM 578 C C . ILE A 1 72 ? 4.075 7.144 7.260 1.00 71.00 72 ILE A C 1
ATOM 580 O O . ILE A 1 72 ? 3.687 7.362 6.114 1.00 71.00 72 ILE A O 1
ATOM 584 N N . SER A 1 73 ? 5.372 7.231 7.590 1.00 61.38 73 SER A N 1
ATOM 585 C CA . SER A 1 73 ? 6.436 7.560 6.638 1.00 61.38 73 SER A CA 1
ATOM 586 C C . SER A 1 73 ? 6.327 6.719 5.364 1.00 61.38 73 SER A C 1
ATOM 588 O O . SER A 1 73 ? 6.152 5.498 5.396 1.00 61.38 73 SER A O 1
ATOM 590 N N . THR A 1 74 ? 6.421 7.408 4.228 1.00 55.44 74 THR A N 1
ATOM 591 C CA . THR A 1 74 ? 6.286 6.878 2.873 1.00 55.44 74 THR A CA 1
ATOM 592 C C . THR A 1 74 ? 7.469 5.973 2.510 1.00 55.44 74 THR A C 1
ATOM 594 O O . THR A 1 74 ? 8.366 6.370 1.766 1.00 55.44 74 THR A O 1
ATOM 597 N N . GLN A 1 75 ? 7.451 4.731 3.000 1.00 53.00 75 GLN A N 1
ATOM 598 C CA . GLN A 1 75 ? 8.425 3.680 2.667 1.00 53.00 75 GLN A CA 1
ATOM 599 C C . GLN A 1 75 ? 8.474 3.365 1.154 1.00 53.00 75 GLN A C 1
ATOM 601 O O . GLN A 1 75 ? 9.467 2.841 0.656 1.00 53.00 75 GLN A O 1
ATOM 606 N N . GLU A 1 76 ? 7.437 3.731 0.389 1.00 53.72 76 GLU A N 1
ATOM 607 C CA . GLU A 1 76 ? 7.388 3.531 -1.069 1.00 53.72 76 GLU A CA 1
ATOM 608 C C . GLU A 1 76 ? 8.548 4.205 -1.817 1.00 53.72 76 GLU A C 1
ATOM 610 O O . GLU A 1 76 ? 8.943 3.746 -2.890 1.00 53.72 76 GLU A O 1
ATOM 615 N N . VAL A 1 77 ? 9.101 5.289 -1.265 1.00 48.84 77 VAL A N 1
ATOM 616 C CA . VAL A 1 77 ? 10.195 6.047 -1.885 1.00 48.84 77 VAL A CA 1
ATOM 617 C C . VAL A 1 77 ? 11.518 5.306 -1.750 1.00 48.84 77 VAL A C 1
ATOM 619 O O . VAL A 1 77 ? 12.240 5.168 -2.735 1.00 48.84 77 VAL A O 1
ATOM 622 N N . GLU A 1 78 ? 11.810 4.787 -0.558 1.00 51.94 78 GLU A N 1
ATOM 623 C CA . GLU A 1 78 ? 13.010 3.985 -0.308 1.00 51.94 78 GLU A CA 1
ATOM 624 C C . GLU A 1 78 ? 12.980 2.690 -1.123 1.00 51.94 78 GLU A C 1
ATOM 626 O O . GLU A 1 78 ? 13.985 2.327 -1.732 1.00 51.94 78 GLU A O 1
ATOM 631 N N . ASP A 1 79 ? 11.812 2.048 -1.232 1.00 65.31 79 ASP A N 1
ATOM 632 C CA . ASP A 1 79 ? 11.647 0.843 -2.044 1.00 65.31 79 ASP A CA 1
ATOM 633 C C . ASP A 1 79 ? 11.788 1.140 -3.547 1.00 65.31 79 ASP A C 1
ATOM 635 O O . ASP A 1 79 ? 12.472 0.401 -4.256 1.00 65.31 79 ASP A O 1
ATOM 639 N N . CYS A 1 80 ? 11.202 2.231 -4.059 1.00 71.88 80 CYS A N 1
ATOM 640 C CA . CYS A 1 80 ? 11.342 2.612 -5.468 1.00 71.88 80 CYS A CA 1
ATOM 641 C C . CYS A 1 80 ? 12.793 2.970 -5.820 1.00 71.88 80 CYS A C 1
ATOM 643 O O . CYS A 1 80 ? 13.305 2.508 -6.840 1.00 71.88 80 CYS A O 1
ATOM 645 N N . MET A 1 81 ? 13.472 3.743 -4.968 1.00 79.56 81 MET A N 1
ATOM 646 C CA . MET A 1 81 ? 14.880 4.101 -5.159 1.00 79.56 81 MET A CA 1
ATOM 647 C C . MET A 1 81 ? 15.798 2.884 -5.034 1.00 79.56 81 MET A C 1
ATOM 649 O O . MET A 1 81 ? 16.689 2.708 -5.859 1.00 79.56 81 MET A O 1
ATOM 653 N N . SER A 1 82 ? 15.540 1.981 -4.083 1.00 80.00 82 SER A N 1
ATOM 654 C CA . SER A 1 82 ? 16.268 0.712 -3.965 1.00 80.00 82 SER A CA 1
ATOM 655 C C . SER A 1 82 ? 16.137 -0.140 -5.231 1.00 80.00 82 SER A C 1
ATOM 657 O O . SER A 1 82 ? 17.118 -0.721 -5.695 1.00 80.00 82 SER A O 1
ATOM 659 N N . GLN A 1 83 ? 14.941 -0.198 -5.825 1.00 82.81 83 GLN A N 1
ATOM 660 C CA . GLN A 1 83 ? 14.715 -0.921 -7.078 1.00 82.81 83 GLN A CA 1
ATOM 661 C C . GLN A 1 83 ? 15.429 -0.259 -8.262 1.00 82.81 83 GLN A C 1
ATOM 663 O O . GLN A 1 83 ? 16.019 -0.970 -9.073 1.00 82.81 83 GLN A O 1
ATOM 668 N N . ILE A 1 84 ? 15.409 1.076 -8.352 1.00 88.81 84 ILE A N 1
ATOM 669 C CA . ILE A 1 84 ? 16.155 1.829 -9.372 1.00 88.81 84 ILE A CA 1
ATOM 670 C C . ILE A 1 84 ? 17.652 1.526 -9.254 1.00 88.81 84 ILE A C 1
ATOM 672 O O . ILE A 1 84 ? 18.254 1.098 -10.238 1.00 88.81 84 ILE A O 1
ATOM 676 N N . ASN A 1 85 ? 18.226 1.671 -8.057 1.00 88.81 85 ASN A N 1
ATOM 677 C CA . ASN A 1 85 ? 19.650 1.438 -7.810 1.00 88.81 85 ASN A CA 1
ATOM 678 C C . ASN A 1 85 ? 20.047 0.005 -8.160 1.00 88.81 85 ASN A C 1
ATOM 680 O O . ASN A 1 85 ? 20.982 -0.196 -8.927 1.00 88.81 85 ASN A O 1
ATOM 684 N N . PHE A 1 86 ? 19.272 -0.989 -7.708 1.00 90.81 86 PHE A N 1
ATOM 685 C CA . PHE A 1 86 ? 19.521 -2.388 -8.056 1.00 90.81 86 PHE A CA 1
ATOM 686 C C . PHE A 1 86 ? 19.579 -2.593 -9.575 1.00 90.81 86 PHE A C 1
ATOM 688 O O . PHE A 1 86 ? 20.498 -3.239 -10.076 1.00 90.81 86 PHE A O 1
ATOM 695 N N . VAL A 1 87 ? 18.604 -2.059 -10.317 1.00 92.75 87 VAL A N 1
ATOM 696 C CA . VAL A 1 87 ? 18.514 -2.261 -11.770 1.00 92.75 87 VAL A CA 1
ATOM 697 C C . VAL A 1 87 ? 19.645 -1.546 -12.513 1.00 92.75 87 VAL A C 1
ATOM 699 O O . VAL A 1 87 ? 20.161 -2.093 -13.487 1.00 92.75 87 VAL A O 1
ATOM 702 N N . LEU A 1 88 ? 20.047 -0.356 -12.059 1.00 92.81 88 LEU A N 1
ATOM 703 C CA . LEU A 1 88 ? 21.164 0.392 -12.639 1.00 92.81 88 LEU A CA 1
ATOM 704 C C . LEU A 1 88 ? 22.516 -0.283 -12.359 1.00 92.81 88 LEU A C 1
ATOM 706 O O . LEU A 1 88 ? 23.318 -0.421 -13.278 1.00 92.81 88 LEU A O 1
ATOM 710 N N . GLU A 1 89 ? 22.746 -0.752 -11.131 1.00 92.38 89 GLU A N 1
ATOM 711 C CA . GLU A 1 89 ? 23.993 -1.416 -10.721 1.00 92.38 89 GLU A CA 1
ATOM 712 C C . GLU A 1 89 ? 24.161 -2.798 -11.366 1.00 92.38 89 GLU A C 1
ATOM 714 O O . GLU A 1 89 ? 25.246 -3.145 -11.831 1.00 92.38 89 GLU A O 1
ATOM 719 N N . ASN A 1 90 ? 23.086 -3.590 -11.420 1.00 89.81 90 ASN A N 1
ATOM 720 C CA . ASN A 1 90 ? 23.133 -4.975 -11.903 1.00 89.81 90 ASN A CA 1
ATOM 721 C C . ASN A 1 90 ? 22.807 -5.096 -13.400 1.00 89.81 90 ASN A C 1
ATOM 723 O O . ASN A 1 90 ? 22.994 -6.155 -13.997 1.00 89.81 90 ASN A O 1
ATOM 727 N N . ASN A 1 91 ? 22.337 -4.016 -14.030 1.00 92.25 91 ASN A N 1
ATOM 728 C CA . ASN A 1 91 ? 22.029 -3.940 -15.459 1.00 92.25 91 ASN A CA 1
ATOM 729 C C . ASN A 1 91 ? 21.007 -4.994 -15.947 1.00 92.25 91 ASN A C 1
ATOM 731 O O . ASN A 1 91 ? 21.051 -5.459 -17.089 1.00 92.25 91 ASN A O 1
ATOM 735 N N . HIS A 1 92 ? 20.071 -5.382 -15.078 1.00 90.94 92 HIS A N 1
ATOM 736 C CA . HIS A 1 92 ? 18.931 -6.231 -15.416 1.00 90.94 92 HIS A CA 1
ATOM 737 C C . HIS A 1 92 ? 17.749 -5.983 -14.463 1.00 90.94 92 HIS A C 1
ATOM 739 O O . HIS A 1 92 ? 17.903 -5.451 -13.365 1.00 90.94 92 HIS A O 1
ATOM 745 N N . LEU A 1 93 ? 16.539 -6.383 -14.866 1.00 90.44 93 LEU A N 1
ATOM 746 C CA . LEU A 1 93 ? 15.356 -6.312 -14.007 1.00 90.44 93 LEU A CA 1
ATOM 747 C C . LEU A 1 93 ? 15.474 -7.285 -12.831 1.00 90.44 93 LEU A C 1
ATOM 749 O O . LEU A 1 93 ? 15.934 -8.414 -12.991 1.00 90.44 93 LEU A O 1
ATOM 753 N N . ARG A 1 94 ? 14.972 -6.872 -11.665 1.00 85.94 94 ARG A N 1
ATOM 754 C CA . ARG A 1 94 ? 14.937 -7.705 -10.454 1.00 85.94 94 ARG A CA 1
ATOM 755 C C . ARG A 1 94 ? 13.864 -8.797 -10.493 1.00 85.94 94 ARG A C 1
ATOM 757 O O .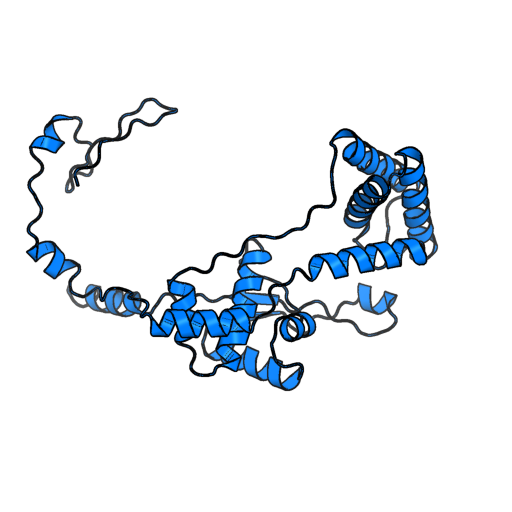 ARG A 1 94 ? 14.053 -9.874 -9.934 1.00 85.94 94 ARG A O 1
ATOM 764 N N . HIS A 1 95 ? 12.725 -8.517 -11.127 1.00 82.69 95 HIS A N 1
ATOM 765 C CA . HIS A 1 95 ? 11.544 -9.384 -11.104 1.00 82.69 95 HIS A CA 1
ATOM 766 C C . HIS A 1 95 ? 10.864 -9.469 -12.483 1.00 82.69 95 HIS A C 1
ATOM 768 O O . HIS A 1 95 ? 10.864 -8.473 -13.219 1.00 82.69 95 HIS A O 1
ATOM 774 N N . PRO A 1 96 ? 10.231 -10.609 -12.827 1.00 81.25 96 PRO A N 1
ATOM 775 C CA . PRO A 1 96 ? 9.429 -10.730 -14.043 1.00 81.25 96 PRO A CA 1
ATOM 776 C C . PRO A 1 96 ? 8.227 -9.779 -14.005 1.00 81.25 96 PRO A C 1
ATOM 778 O O . PRO A 1 96 ? 7.840 -9.288 -12.947 1.00 81.25 96 PRO A O 1
ATOM 781 N N . ASN A 1 97 ? 7.635 -9.495 -15.169 1.00 79.75 97 ASN A N 1
ATOM 782 C CA . ASN A 1 97 ? 6.435 -8.654 -15.308 1.00 79.75 97 ASN A CA 1
ATOM 783 C C . ASN A 1 97 ? 6.568 -7.196 -14.814 1.00 79.75 97 ASN A C 1
ATOM 785 O O . ASN A 1 97 ? 5.598 -6.443 -14.831 1.00 79.75 97 ASN A O 1
ATOM 789 N N . THR A 1 98 ? 7.771 -6.743 -14.450 1.00 86.25 98 THR A N 1
ATOM 790 C CA . THR A 1 98 ? 8.021 -5.358 -14.004 1.00 86.25 98 THR A CA 1
ATOM 791 C C . THR A 1 98 ? 8.478 -4.419 -15.117 1.00 86.25 98 THR A C 1
ATOM 793 O O . THR A 1 98 ? 8.577 -3.215 -14.892 1.00 86.25 98 THR A O 1
ATOM 796 N N . ARG A 1 99 ? 8.708 -4.941 -16.332 1.00 88.38 99 ARG A N 1
ATOM 797 C CA . ARG A 1 99 ? 9.292 -4.217 -17.473 1.00 88.38 99 ARG A CA 1
ATOM 798 C C . ARG A 1 99 ? 8.679 -2.835 -17.685 1.00 88.38 99 ARG A C 1
ATOM 800 O O . ARG A 1 99 ? 9.389 -1.844 -17.625 1.00 88.38 99 ARG A O 1
ATOM 807 N N . ASN A 1 100 ? 7.368 -2.768 -17.924 1.00 88.00 100 ASN A N 1
ATOM 808 C CA . ASN A 1 100 ? 6.699 -1.511 -18.281 1.00 88.00 100 ASN A CA 1
ATOM 809 C C . ASN A 1 100 ? 6.794 -0.474 -17.159 1.00 88.00 100 ASN A C 1
ATOM 811 O O . ASN A 1 100 ? 7.064 0.696 -17.422 1.00 88.00 100 ASN A O 1
ATOM 815 N N . ASN A 1 101 ? 6.591 -0.919 -15.916 1.00 88.19 101 ASN A N 1
ATOM 816 C CA . ASN A 1 101 ? 6.692 -0.054 -14.750 1.00 88.19 101 ASN A CA 1
ATOM 817 C C . ASN A 1 101 ? 8.123 0.472 -14.595 1.00 88.19 101 ASN A C 1
ATOM 819 O O . ASN A 1 101 ? 8.326 1.672 -14.452 1.00 88.19 101 ASN A O 1
ATOM 823 N N . MET A 1 102 ? 9.120 -0.408 -14.714 1.00 91.12 102 MET A N 1
ATOM 824 C CA . MET A 1 102 ? 10.523 -0.034 -14.567 1.00 91.12 102 MET A CA 1
ATOM 825 C C . MET A 1 102 ? 11.003 0.884 -15.697 1.00 91.12 102 MET A C 1
ATOM 827 O O . MET A 1 102 ? 11.694 1.855 -15.425 1.00 91.12 102 MET A O 1
ATOM 831 N N . THR A 1 103 ? 10.589 0.655 -16.949 1.00 93.88 103 THR A N 1
ATOM 832 C CA . THR A 1 103 ? 10.869 1.573 -18.070 1.00 93.88 103 THR A CA 1
ATOM 833 C C . THR A 1 103 ? 10.348 2.980 -17.776 1.00 93.88 103 THR A C 1
ATOM 835 O O . THR A 1 103 ? 11.060 3.953 -18.008 1.00 93.88 103 THR A O 1
ATOM 838 N N . LEU A 1 104 ? 9.119 3.098 -17.262 1.00 93.12 104 LEU A N 1
ATOM 839 C CA . LEU A 1 104 ? 8.517 4.388 -16.926 1.00 93.12 104 LEU A CA 1
ATOM 840 C C . LEU A 1 104 ? 9.265 5.080 -15.778 1.00 93.12 104 LEU A C 1
ATOM 842 O O . LEU A 1 104 ? 9.605 6.256 -15.891 1.00 93.12 104 LEU A O 1
ATOM 846 N N . VAL A 1 105 ? 9.539 4.340 -14.701 1.00 91.19 105 VAL A N 1
ATOM 847 C CA . VAL A 1 105 ? 10.232 4.842 -13.506 1.00 91.19 105 VAL A CA 1
ATOM 848 C C . VAL A 1 105 ? 11.661 5.279 -13.838 1.00 91.19 105 VAL A C 1
ATOM 850 O O . VAL A 1 105 ? 12.034 6.406 -13.519 1.00 91.19 105 VAL A O 1
ATOM 853 N N . LEU A 1 106 ? 12.434 4.452 -14.551 1.00 93.88 106 LEU A N 1
ATOM 854 C CA . LEU A 1 106 ? 13.791 4.792 -14.991 1.00 93.88 106 LEU A CA 1
ATOM 855 C C . LEU A 1 106 ? 13.799 6.015 -15.912 1.00 93.88 106 LEU A C 1
ATOM 857 O O . LEU A 1 106 ? 14.667 6.870 -15.780 1.00 93.88 106 LEU A O 1
ATOM 861 N N . ALA A 1 107 ? 12.828 6.136 -16.822 1.00 94.88 107 ALA A N 1
ATOM 862 C CA . ALA A 1 107 ? 12.739 7.291 -17.711 1.00 94.88 107 ALA A CA 1
ATOM 863 C C . ALA A 1 107 ? 12.487 8.598 -16.942 1.00 94.88 107 ALA A C 1
ATOM 865 O O . ALA A 1 107 ? 13.069 9.626 -17.284 1.00 94.88 107 ALA A O 1
ATOM 866 N N . MET A 1 108 ? 11.632 8.568 -15.913 1.00 93.62 108 MET A N 1
ATOM 867 C CA . MET A 1 108 ? 11.400 9.725 -15.041 1.00 93.62 108 MET A CA 1
ATOM 868 C C . MET A 1 108 ? 12.648 10.062 -14.220 1.00 93.62 108 MET A C 1
ATOM 870 O O . MET A 1 108 ? 13.023 11.230 -14.154 1.00 93.62 108 MET A O 1
ATOM 874 N N . TYR A 1 109 ? 13.294 9.045 -13.645 1.00 93.44 109 TYR A N 1
ATOM 875 C CA . TYR A 1 109 ? 14.488 9.194 -12.817 1.00 93.44 109 TYR A CA 1
ATOM 876 C C . TYR A 1 109 ? 15.676 9.759 -13.608 1.00 93.44 109 TYR A C 1
ATOM 878 O O . TYR A 1 109 ? 16.191 10.819 -13.273 1.00 93.44 109 TYR A O 1
ATOM 886 N N . LEU A 1 110 ? 16.057 9.128 -14.724 1.00 94.38 110 LEU A N 1
ATOM 887 C CA . LEU A 1 110 ? 17.201 9.560 -15.542 1.00 94.38 110 LEU A CA 1
ATOM 888 C C . LEU A 1 110 ? 17.032 10.993 -16.060 1.00 94.38 110 LEU A C 1
ATOM 890 O O . LEU A 1 110 ? 17.996 11.752 -16.131 1.00 94.38 110 LEU A O 1
ATOM 894 N N . LYS A 1 111 ? 15.796 11.381 -16.382 1.00 94.69 111 LYS A N 1
ATOM 895 C CA . LYS A 1 111 ? 15.461 12.753 -16.757 1.00 94.69 111 LYS A CA 1
ATOM 896 C C . LYS A 1 111 ? 15.667 13.739 -15.602 1.00 94.69 111 LYS A C 1
ATOM 898 O O . LYS A 1 111 ? 16.158 14.836 -15.847 1.00 94.69 111 LYS A O 1
ATOM 903 N N . GLN A 1 112 ? 15.281 13.375 -14.377 1.00 91.50 112 GLN A N 1
ATOM 904 C CA . GLN A 1 112 ? 15.508 14.199 -13.183 1.00 91.50 112 GLN A CA 1
ATOM 905 C C . GLN A 1 112 ? 17.003 14.340 -12.864 1.00 91.50 112 GLN A C 1
ATOM 907 O O . GLN A 1 112 ? 17.432 15.432 -12.515 1.00 91.50 112 GLN A O 1
ATOM 912 N N . GLU A 1 113 ? 17.793 13.292 -13.105 1.00 90.88 113 GLU A N 1
ATOM 913 C CA . GLU A 1 113 ? 19.264 13.310 -13.034 1.00 90.88 113 GLU A CA 1
ATOM 914 C C . GLU A 1 113 ? 19.930 14.087 -14.194 1.00 90.88 113 GLU A C 1
ATOM 916 O O . GLU A 1 113 ? 21.150 14.110 -14.317 1.00 90.88 113 GLU A O 1
ATOM 921 N N . GLY A 1 114 ? 19.153 14.704 -15.092 1.00 91.69 114 GLY A N 1
ATOM 922 C CA . GLY A 1 114 ? 19.673 15.552 -16.170 1.00 91.69 114 GLY A CA 1
ATOM 923 C C . GLY A 1 114 ? 20.120 14.814 -17.435 1.00 91.69 114 GLY A C 1
ATOM 924 O O . GLY A 1 114 ? 20.696 15.435 -18.331 1.00 91.69 114 GLY A O 1
ATOM 925 N N . HIS A 1 115 ? 19.834 13.516 -17.572 1.00 94.62 115 HIS A N 1
ATOM 926 C CA . HIS A 1 115 ? 20.173 12.781 -18.790 1.00 94.62 115 HIS A CA 1
ATOM 927 C C . HIS A 1 115 ? 19.355 13.283 -19.981 1.00 94.62 115 HIS A C 1
ATOM 929 O O . HIS A 1 115 ? 18.150 13.546 -19.895 1.00 94.62 115 HIS A O 1
ATOM 935 N N . THR A 1 116 ? 19.988 13.334 -21.149 1.00 95.69 116 THR A N 1
ATOM 936 C CA . THR A 1 116 ? 19.280 13.590 -22.405 1.00 95.69 116 THR A CA 1
ATOM 937 C C . THR A 1 116 ? 18.368 12.415 -22.760 1.00 95.69 116 THR A C 1
ATOM 939 O O . THR A 1 116 ? 18.621 11.263 -22.404 1.00 95.69 116 THR A O 1
ATOM 942 N N . LYS A 1 117 ? 17.322 12.687 -23.549 1.00 95.88 117 LYS A N 1
ATOM 943 C CA . LYS A 1 117 ? 16.396 11.659 -24.051 1.00 95.88 117 LYS A CA 1
ATOM 944 C C . LYS A 1 117 ? 17.131 10.480 -24.705 1.00 95.88 117 LYS A C 1
ATOM 946 O O . LYS A 1 117 ? 16.759 9.331 -24.496 1.00 95.88 117 LYS A O 1
ATOM 951 N N . THR A 1 118 ? 18.168 10.762 -25.493 1.00 95.62 118 THR A N 1
ATOM 952 C CA . THR A 1 118 ? 18.949 9.739 -26.202 1.00 95.62 118 THR A CA 1
ATOM 953 C C . THR A 1 118 ? 19.756 8.873 -25.236 1.00 95.62 118 THR A C 1
ATOM 955 O O . THR A 1 118 ? 19.747 7.653 -25.374 1.00 95.62 118 THR A O 1
ATOM 958 N N . GLN A 1 119 ? 20.388 9.479 -24.225 1.00 95.31 119 GLN A N 1
ATOM 959 C CA . GLN A 1 119 ? 21.107 8.740 -23.182 1.00 95.31 119 GLN A CA 1
ATOM 960 C C . GLN A 1 119 ? 20.159 7.842 -22.381 1.00 95.31 119 GLN A C 1
ATOM 962 O O . GLN A 1 119 ? 20.444 6.661 -22.202 1.00 95.31 119 GLN A O 1
ATOM 967 N N . ALA A 1 120 ? 19.001 8.367 -21.969 1.00 95.75 120 ALA A N 1
ATOM 968 C CA . ALA A 1 120 ? 18.017 7.596 -21.215 1.00 95.75 120 ALA A CA 1
ATOM 969 C C . ALA A 1 120 ? 17.491 6.384 -22.004 1.00 95.75 120 ALA A C 1
ATOM 971 O O . ALA A 1 120 ? 17.365 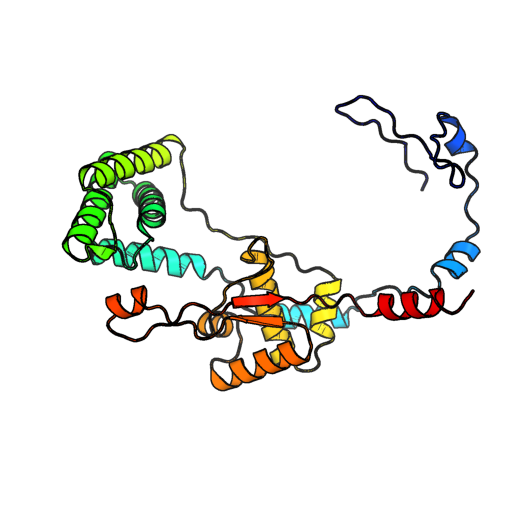5.297 -21.442 1.00 95.75 120 ALA A O 1
ATOM 972 N N . ILE A 1 1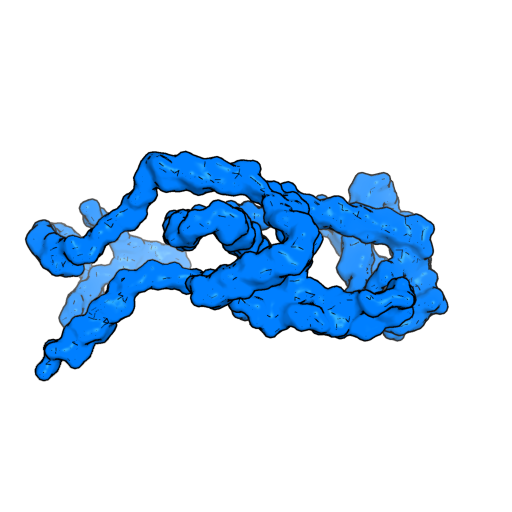21 ? 17.239 6.539 -23.312 1.00 96.62 121 ILE A N 1
ATOM 973 C CA . ILE A 1 121 ? 16.867 5.416 -24.188 1.00 96.62 121 ILE A CA 1
ATOM 974 C C . ILE A 1 121 ? 17.967 4.353 -24.188 1.00 96.62 121 ILE A C 1
ATOM 976 O O . ILE A 1 121 ? 17.664 3.193 -23.930 1.00 96.62 121 ILE A O 1
ATOM 980 N N . GLY A 1 122 ? 19.226 4.738 -24.419 1.00 95.94 122 GLY A N 1
ATOM 981 C CA . GLY A 1 122 ? 20.341 3.788 -24.476 1.00 95.94 122 GLY A CA 1
ATOM 982 C C . GLY A 1 122 ? 20.538 3.011 -23.171 1.00 95.94 122 GLY A C 1
ATOM 983 O O . GLY A 1 122 ? 20.688 1.789 -23.199 1.00 95.94 122 GLY A O 1
ATOM 984 N N . ILE A 1 123 ? 20.456 3.695 -22.024 1.00 96.12 123 ILE A N 1
ATOM 985 C CA . ILE A 1 123 ? 20.570 3.062 -20.701 1.00 96.12 123 ILE A CA 1
ATOM 986 C C . ILE A 1 123 ? 19.448 2.036 -20.514 1.00 96.12 123 ILE A C 1
ATOM 988 O O . ILE A 1 123 ? 19.715 0.866 -20.241 1.00 96.12 123 ILE A O 1
ATOM 992 N N . ILE A 1 124 ? 18.191 2.430 -20.733 1.00 96.31 124 ILE A N 1
ATOM 993 C CA . ILE A 1 124 ? 17.043 1.545 -20.501 1.00 96.31 124 ILE A CA 1
ATOM 994 C C . ILE A 1 124 ? 17.017 0.387 -21.509 1.00 96.31 124 ILE A C 1
ATOM 996 O O . ILE A 1 124 ? 16.715 -0.743 -21.130 1.00 96.31 124 ILE A O 1
ATOM 1000 N N . GLU A 1 125 ? 17.350 0.620 -22.780 1.00 95.75 125 GLU A N 1
ATOM 1001 C CA . GLU A 1 125 ? 17.451 -0.451 -23.777 1.00 95.75 125 GLU A CA 1
ATOM 1002 C C . GLU A 1 125 ? 18.503 -1.488 -23.383 1.00 95.75 125 GLU A C 1
ATOM 1004 O O . GLU A 1 125 ? 18.213 -2.685 -23.449 1.00 95.75 125 GLU A O 1
ATOM 1009 N N . SER A 1 126 ? 19.676 -1.053 -22.910 1.00 96.00 126 SER A N 1
ATOM 1010 C CA . SER A 1 126 ? 20.732 -1.977 -22.485 1.00 96.00 126 SER A CA 1
ATOM 1011 C C . SER A 1 126 ? 20.276 -2.878 -21.330 1.00 96.00 126 SER A C 1
ATOM 1013 O O . SER A 1 126 ? 20.390 -4.100 -21.439 1.00 96.00 126 SER A O 1
ATOM 1015 N N . ILE A 1 127 ? 19.627 -2.311 -20.307 1.00 95.81 127 ILE A N 1
ATOM 1016 C CA . ILE A 1 127 ? 19.037 -3.049 -19.178 1.00 95.81 127 ILE A CA 1
ATOM 1017 C C . ILE A 1 127 ? 18.015 -4.080 -19.667 1.00 95.81 127 ILE A C 1
ATOM 1019 O O . ILE A 1 127 ? 18.029 -5.238 -19.244 1.00 95.81 127 ILE A O 1
ATOM 1023 N N . MET A 1 128 ? 17.107 -3.693 -20.566 1.00 94.62 128 MET A N 1
ATOM 1024 C CA . MET A 1 128 ? 16.035 -4.582 -21.029 1.00 94.62 128 MET A CA 1
ATOM 1025 C C . MET A 1 128 ? 16.565 -5.718 -21.911 1.00 94.62 128 MET A C 1
ATOM 1027 O O . MET A 1 128 ? 16.107 -6.858 -21.795 1.00 94.62 128 MET A O 1
ATOM 1031 N N . LEU A 1 129 ? 17.543 -5.436 -22.773 1.00 94.06 129 LEU A N 1
ATOM 1032 C CA . LEU A 1 129 ? 18.187 -6.448 -23.610 1.00 94.06 129 LEU A CA 1
ATOM 1033 C C . LEU A 1 129 ? 19.028 -7.416 -22.768 1.00 94.06 129 LEU A C 1
ATOM 1035 O O . LEU A 1 129 ? 18.935 -8.630 -22.964 1.00 94.06 129 LEU A O 1
ATOM 1039 N N . ASN A 1 130 ? 19.770 -6.907 -21.782 1.00 93.19 130 ASN A N 1
ATOM 1040 C CA . ASN A 1 130 ? 20.521 -7.736 -20.840 1.00 93.19 130 ASN A CA 1
ATOM 1041 C C . ASN A 1 130 ? 19.603 -8.602 -19.982 1.00 93.19 130 ASN A C 1
ATOM 1043 O O . ASN A 1 130 ? 19.851 -9.798 -19.844 1.00 93.19 130 ASN A O 1
ATOM 1047 N N . THR A 1 131 ? 18.482 -8.050 -19.514 1.00 92.50 131 THR A N 1
ATOM 1048 C CA . THR A 1 131 ? 17.447 -8.824 -18.816 1.00 92.50 131 THR A CA 1
ATOM 1049 C C . THR A 1 131 ? 16.943 -9.975 -19.677 1.00 92.50 131 THR A C 1
ATOM 1051 O O . THR A 1 131 ? 16.858 -11.099 -19.198 1.00 92.50 131 THR A O 1
ATOM 1054 N N . LYS A 1 132 ? 16.637 -9.733 -20.960 1.00 91.69 132 LYS A N 1
ATOM 1055 C CA . LYS A 1 132 ? 16.181 -10.797 -21.864 1.00 91.69 132 LYS A CA 1
ATOM 1056 C C . LYS A 1 132 ? 17.257 -11.869 -22.077 1.00 91.69 132 LYS A C 1
ATOM 1058 O O . LYS A 1 132 ? 16.921 -13.045 -22.178 1.00 91.69 132 LYS A O 1
ATOM 1063 N N . LYS A 1 133 ? 18.532 -11.476 -22.148 1.00 90.44 133 LYS A N 1
ATOM 1064 C CA . LYS A 1 133 ? 19.664 -12.396 -22.329 1.00 90.44 133 LYS A CA 1
ATOM 1065 C C . LYS A 1 133 ? 19.904 -13.270 -21.093 1.00 90.44 133 LYS A C 1
ATOM 1067 O O . LYS A 1 133 ? 20.069 -14.476 -21.236 1.00 90.44 133 LYS A O 1
ATOM 1072 N N . GLN A 1 134 ? 19.931 -12.669 -19.905 1.00 87.69 134 GLN A N 1
ATOM 1073 C CA . GLN A 1 134 ? 20.251 -13.353 -18.645 1.00 87.69 134 GLN A CA 1
ATOM 1074 C C . GLN A 1 134 ? 19.042 -14.091 -18.055 1.00 87.69 134 GLN A C 1
ATOM 1076 O O . GLN A 1 134 ? 19.170 -15.194 -17.528 1.00 87.69 134 GLN A O 1
ATOM 1081 N N . HIS A 1 135 ? 17.849 -13.512 -18.197 1.00 86.50 135 HIS A N 1
ATOM 1082 C CA . HIS A 1 135 ? 16.594 -14.038 -17.668 1.00 86.50 135 HIS A CA 1
ATOM 1083 C C . HIS A 1 135 ? 15.499 -14.045 -18.752 1.00 86.50 135 HIS A C 1
ATOM 1085 O O . HIS A 1 135 ? 14.553 -13.254 -18.691 1.00 86.50 135 HIS A O 1
ATOM 1091 N N . PRO A 1 136 ? 15.553 -14.967 -19.736 1.00 84.44 136 PRO A N 1
ATOM 1092 C CA . PRO A 1 136 ? 14.623 -14.982 -20.873 1.00 84.44 136 PRO A CA 1
ATOM 1093 C C . PRO A 1 136 ? 13.139 -15.016 -20.485 1.00 84.44 136 PRO A C 1
ATOM 1095 O O . PRO A 1 136 ? 12.303 -14.447 -21.183 1.00 84.44 136 PRO A O 1
ATOM 1098 N N . LYS A 1 137 ? 12.810 -15.629 -19.339 1.00 84.69 137 LYS A N 1
ATOM 1099 C CA . LYS A 1 137 ? 11.441 -15.722 -18.806 1.00 84.69 137 LYS A CA 1
ATOM 1100 C C . LYS A 1 137 ? 10.875 -14.386 -18.303 1.00 84.69 137 LYS A C 1
ATOM 1102 O O . LYS A 1 137 ? 9.680 -14.296 -18.068 1.00 84.69 137 LYS A O 1
ATOM 1107 N N . PHE A 1 138 ? 11.698 -13.352 -18.115 1.00 83.19 138 PHE A N 1
ATOM 1108 C CA . PHE A 1 138 ? 11.224 -12.048 -17.627 1.00 83.19 138 PHE A CA 1
ATOM 1109 C C . PHE A 1 138 ? 10.608 -11.201 -18.731 1.00 83.19 138 PHE A C 1
ATOM 1111 O O . PHE A 1 138 ? 9.774 -10.338 -18.453 1.00 83.19 138 PHE A O 1
ATOM 1118 N N . ILE A 1 139 ? 11.062 -11.403 -19.973 1.00 85.69 139 ILE A N 1
ATOM 1119 C CA . ILE A 1 139 ? 10.644 -10.612 -21.124 1.00 85.69 139 ILE A CA 1
ATOM 1120 C C . ILE A 1 139 ? 10.421 -11.526 -22.326 1.00 85.69 139 ILE A C 1
ATOM 1122 O O . ILE A 1 139 ? 11.343 -11.873 -23.069 1.00 85.69 139 ILE A O 1
ATOM 1126 N N . GLU A 1 140 ? 9.153 -11.819 -22.583 1.00 86.44 140 GLU A N 1
ATOM 1127 C CA . GLU A 1 140 ? 8.732 -12.615 -23.738 1.00 86.44 140 GLU A CA 1
ATOM 1128 C C . GLU A 1 140 ? 8.877 -11.840 -25.057 1.00 86.44 140 GLU A C 1
ATOM 1130 O O . GLU A 1 140 ? 9.268 -12.397 -26.080 1.00 86.44 140 GLU A O 1
ATOM 1135 N N . SER A 1 141 ? 8.644 -10.521 -25.032 1.00 87.62 141 SER A N 1
ATOM 1136 C CA . SER A 1 141 ? 8.670 -9.657 -26.223 1.00 87.62 141 SER A CA 1
ATOM 1137 C C . SER A 1 141 ? 9.994 -9.717 -26.999 1.00 87.62 141 SER A C 1
ATOM 1139 O O . SER A 1 141 ? 11.068 -9.863 -26.412 1.00 87.62 141 SER A O 1
ATOM 1141 N N . SER A 1 142 ? 9.926 -9.555 -28.325 1.00 91.12 142 SER A N 1
ATOM 1142 C CA . SER A 1 142 ? 11.105 -9.498 -29.201 1.00 91.12 142 SER A CA 1
ATOM 1143 C C . SER A 1 142 ? 11.980 -8.269 -28.923 1.00 91.12 142 SER A C 1
ATOM 1145 O O . SER A 1 142 ? 11.486 -7.243 -28.450 1.00 91.12 142 SER A O 1
ATOM 1147 N N . CYS A 1 143 ? 13.273 -8.341 -29.260 1.00 90.88 143 CYS A N 1
ATOM 1148 C CA . CYS A 1 143 ? 14.216 -7.230 -29.069 1.00 90.88 143 CYS A CA 1
ATOM 1149 C C . CYS A 1 143 ? 13.755 -5.948 -29.781 1.00 90.88 143 CYS A C 1
ATOM 1151 O O . CYS A 1 143 ? 13.742 -4.881 -29.175 1.00 90.88 143 CYS A O 1
ATOM 1153 N N . ALA A 1 144 ? 13.267 -6.062 -31.021 1.00 92.31 144 ALA A N 1
ATOM 1154 C CA . ALA A 1 144 ? 12.727 -4.925 -31.768 1.00 92.31 144 ALA A CA 1
ATOM 1155 C C . ALA A 1 144 ? 11.535 -4.265 -31.049 1.00 92.31 144 ALA A C 1
ATOM 1157 O O . ALA A 1 144 ? 11.442 -3.039 -30.971 1.00 92.31 144 ALA A O 1
ATOM 1158 N N . ARG A 1 145 ? 10.639 -5.075 -30.463 1.00 91.56 145 ARG A N 1
ATOM 1159 C CA . ARG A 1 145 ? 9.502 -4.568 -29.685 1.00 91.56 145 ARG A CA 1
ATOM 1160 C C . ARG A 1 145 ? 9.961 -3.889 -28.397 1.00 91.56 145 ARG A C 1
ATOM 1162 O O . ARG A 1 145 ? 9.387 -2.868 -28.039 1.00 91.56 145 ARG A O 1
ATOM 1169 N N . ILE A 1 146 ? 10.981 -4.422 -27.721 1.00 91.94 146 ILE A N 1
ATOM 1170 C CA . ILE A 1 146 ? 11.570 -3.805 -26.523 1.00 91.94 146 ILE A CA 1
ATOM 1171 C C . ILE A 1 146 ? 12.081 -2.400 -26.852 1.00 91.94 146 ILE A C 1
ATOM 1173 O O . ILE A 1 146 ? 11.648 -1.444 -26.217 1.00 91.94 146 ILE A O 1
ATOM 1177 N N . MET A 1 147 ? 12.926 -2.267 -27.876 1.00 93.00 147 MET A N 1
ATOM 1178 C CA . MET A 1 147 ? 13.513 -0.980 -28.274 1.00 93.00 147 MET A CA 1
ATOM 1179 C C . MET A 1 147 ? 12.437 0.040 -28.665 1.00 93.00 147 MET A C 1
ATOM 1181 O O . MET A 1 147 ? 12.392 1.158 -28.153 1.00 93.00 147 MET A O 1
ATOM 1185 N N . SER A 1 148 ? 11.488 -0.373 -29.513 1.00 93.94 148 SER A N 1
ATOM 1186 C CA . SER A 1 148 ? 10.376 0.484 -29.940 1.00 93.94 148 SER A CA 1
ATOM 1187 C C . SER A 1 148 ? 9.541 0.992 -28.756 1.00 93.94 148 SER A C 1
ATOM 1189 O O . SER A 1 148 ? 9.248 2.187 -28.669 1.00 93.94 148 SER A O 1
ATOM 1191 N N . GLN A 1 149 ? 9.196 0.109 -27.813 1.00 92.81 149 GLN A N 1
ATOM 1192 C CA . GLN A 1 149 ? 8.410 0.470 -26.632 1.00 92.81 149 GLN A CA 1
ATOM 1193 C C . GLN A 1 149 ? 9.193 1.367 -25.670 1.00 92.81 149 GLN A C 1
ATOM 1195 O O . GLN A 1 149 ? 8.644 2.363 -25.202 1.00 92.81 149 GLN A O 1
ATOM 1200 N N . THR A 1 150 ? 10.474 1.079 -25.423 1.00 94.62 150 THR A N 1
ATOM 1201 C CA . THR A 1 150 ? 11.342 1.936 -24.603 1.00 94.62 150 THR A CA 1
ATOM 1202 C C . THR A 1 150 ? 11.412 3.342 -25.186 1.00 94.62 150 THR A C 1
ATOM 1204 O O . THR A 1 150 ? 11.122 4.315 -24.490 1.00 94.62 150 THR A O 1
ATOM 1207 N N . LYS A 1 151 ? 11.696 3.462 -26.488 1.00 95.62 151 LYS A N 1
ATOM 1208 C CA . LYS A 1 151 ? 11.732 4.753 -27.181 1.00 95.62 151 LYS A CA 1
ATOM 1209 C C . LYS A 1 151 ? 10.408 5.504 -27.063 1.00 95.62 151 LYS A C 1
ATOM 1211 O O . LYS A 1 151 ? 10.421 6.714 -26.823 1.00 95.62 151 LYS A O 1
ATOM 1216 N N . HIS A 1 152 ? 9.281 4.809 -27.209 1.00 95.56 152 HIS A N 1
ATOM 1217 C CA . HIS A 1 152 ? 7.955 5.404 -27.062 1.00 95.56 152 HIS A CA 1
ATOM 1218 C C . HIS A 1 152 ? 7.727 5.949 -25.644 1.00 95.56 152 HIS A C 1
ATOM 1220 O O . HIS A 1 152 ? 7.414 7.129 -25.492 1.00 95.56 152 HIS A O 1
ATOM 1226 N N . VAL A 1 153 ? 7.953 5.135 -24.607 1.00 95.44 153 VAL A N 1
ATOM 1227 C CA . VAL A 1 153 ? 7.747 5.532 -23.203 1.00 95.44 153 VAL A CA 1
ATOM 1228 C C . VAL A 1 153 ? 8.649 6.704 -22.818 1.00 95.44 153 VAL A C 1
ATOM 1230 O O . VAL A 1 153 ? 8.155 7.702 -22.292 1.00 95.44 153 VAL A O 1
ATOM 1233 N N . VAL A 1 154 ? 9.947 6.632 -23.130 1.00 95.88 154 VAL A N 1
ATOM 1234 C CA . VAL A 1 154 ? 10.899 7.708 -22.809 1.00 95.88 154 VAL A CA 1
ATOM 1235 C C . VAL A 1 154 ? 10.515 8.996 -23.535 1.00 95.88 154 VAL A C 1
ATOM 1237 O O . VAL A 1 154 ? 10.479 10.064 -22.930 1.00 95.88 154 VAL A O 1
ATOM 1240 N N . THR A 1 155 ? 10.148 8.917 -24.817 1.00 95.69 155 THR A N 1
ATOM 1241 C CA . THR A 1 155 ? 9.707 10.103 -25.568 1.00 95.69 155 THR A CA 1
ATOM 1242 C C . THR A 1 155 ? 8.483 10.750 -24.924 1.00 95.69 155 THR A C 1
ATOM 1244 O O . THR A 1 155 ? 8.455 11.970 -24.776 1.00 95.69 155 THR A O 1
ATOM 1247 N N . THR A 1 156 ? 7.505 9.954 -24.494 1.00 95.25 156 THR A N 1
ATOM 1248 C CA . THR A 1 156 ? 6.302 10.443 -23.809 1.00 95.25 156 THR A CA 1
ATOM 1249 C C . THR A 1 156 ? 6.635 11.120 -22.476 1.00 95.25 156 THR A C 1
ATOM 1251 O O . THR A 1 156 ? 6.131 12.209 -22.210 1.00 95.25 156 THR A O 1
ATOM 1254 N N . VAL A 1 157 ? 7.531 10.541 -21.670 1.00 95.06 157 VAL A N 1
ATOM 1255 C CA . VAL A 1 157 ? 7.976 11.110 -20.380 1.00 95.06 157 VAL A CA 1
ATOM 1256 C C . VAL A 1 157 ? 8.663 12.468 -20.550 1.00 95.06 157 VAL A C 1
ATOM 1258 O O . VAL A 1 157 ? 8.392 13.402 -19.790 1.00 95.06 157 VAL A O 1
ATOM 1261 N N . TYR A 1 158 ? 9.541 12.594 -21.548 1.00 94.94 158 TYR A N 1
ATOM 1262 C CA . TYR A 1 158 ? 10.235 13.853 -21.831 1.00 94.94 158 TYR A CA 1
ATOM 1263 C C . TYR A 1 158 ? 9.290 14.896 -22.431 1.00 94.94 158 TYR A C 1
ATOM 1265 O O . TYR A 1 158 ? 9.347 16.054 -22.034 1.00 94.94 158 TYR A O 1
ATOM 1273 N N . LYS A 1 159 ? 8.395 14.491 -23.342 1.00 94.94 159 LYS A N 1
ATOM 1274 C CA . LYS A 1 159 ? 7.428 15.393 -23.982 1.00 94.94 159 LYS A CA 1
ATOM 1275 C C . LYS A 1 159 ? 6.417 15.966 -22.987 1.00 94.94 159 LYS A C 1
ATOM 1277 O O . LYS A 1 159 ? 6.135 17.155 -23.038 1.00 94.94 159 LYS A O 1
ATOM 1282 N N . ASN A 1 160 ? 5.877 15.134 -22.098 1.00 93.25 160 ASN A N 1
ATOM 1283 C CA . ASN A 1 160 ? 4.790 15.516 -21.187 1.00 93.25 160 ASN A CA 1
ATOM 1284 C C . ASN A 1 160 ? 5.282 15.980 -19.806 1.00 93.25 160 ASN A C 1
ATOM 1286 O O . ASN A 1 160 ? 4.513 16.006 -18.851 1.00 93.25 160 ASN A O 1
ATOM 1290 N N . ASP A 1 161 ? 6.576 16.271 -19.687 1.00 89.50 161 ASP A N 1
ATOM 1291 C CA . ASP A 1 161 ? 7.254 16.608 -18.439 1.00 89.50 161 ASP A CA 1
ATOM 1292 C C . ASP A 1 161 ? 6.894 15.695 -17.240 1.00 89.50 161 ASP A C 1
ATOM 1294 O O . ASP A 1 161 ? 6.709 16.155 -16.114 1.00 89.50 161 ASP A O 1
ATOM 1298 N N . TYR A 1 162 ? 6.792 14.377 -17.451 1.00 87.50 162 TYR A N 1
ATOM 1299 C CA . TYR A 1 162 ? 6.510 13.466 -16.340 1.00 87.50 162 TYR A CA 1
ATOM 1300 C C . TYR A 1 162 ? 7.668 13.466 -15.339 1.00 87.50 162 TYR A C 1
ATOM 1302 O O . TYR A 1 162 ? 8.843 13.483 -15.721 1.00 87.50 162 TYR A O 1
ATOM 1310 N N . LYS A 1 163 ? 7.314 13.465 -14.053 1.00 84.56 163 LYS A N 1
ATOM 1311 C CA . LYS A 1 163 ? 8.232 13.504 -12.913 1.00 84.56 163 LYS A CA 1
ATOM 1312 C C . LYS A 1 163 ? 7.923 12.336 -12.001 1.00 84.56 163 LYS A C 1
ATOM 1314 O O . LYS A 1 163 ? 6.753 11.972 -11.852 1.00 84.56 163 LYS A O 1
ATOM 1319 N N . LEU A 1 164 ? 8.959 11.803 -11.363 1.00 80.38 164 LEU A N 1
ATOM 1320 C CA . LEU A 1 164 ? 8.778 10.862 -10.273 1.00 80.38 164 LEU A CA 1
ATOM 1321 C C . LEU A 1 164 ? 8.122 11.641 -9.128 1.00 80.38 164 LEU A C 1
ATOM 1323 O O . LEU A 1 164 ? 8.753 12.487 -8.497 1.00 80.38 164 LEU A O 1
ATOM 1327 N N . LYS A 1 165 ? 6.813 11.450 -8.954 1.00 67.31 165 LYS A N 1
ATOM 1328 C CA . LYS A 1 165 ? 6.044 12.053 -7.865 1.00 67.31 165 LYS A CA 1
ATOM 1329 C C . LYS A 1 165 ? 5.850 11.019 -6.771 1.00 67.31 165 LYS A C 1
ATOM 1331 O O . LYS A 1 165 ? 5.474 9.881 -7.047 1.00 67.31 165 LYS A O 1
ATOM 1336 N N . TYR A 1 166 ? 6.042 11.459 -5.537 1.00 62.28 166 TYR A N 1
ATOM 1337 C CA . TYR A 1 166 ? 5.668 10.715 -4.345 1.00 62.28 166 TYR A CA 1
ATOM 1338 C C . TYR A 1 166 ? 4.165 10.416 -4.390 1.00 62.28 166 TYR A C 1
ATOM 1340 O O . TYR A 1 166 ? 3.355 11.332 -4.544 1.00 62.28 166 TYR A O 1
ATOM 1348 N N . ARG A 1 167 ? 3.768 9.145 -4.264 1.00 54.75 167 ARG A N 1
ATOM 1349 C CA . ARG A 1 167 ? 2.364 8.796 -4.015 1.00 54.75 167 ARG A CA 1
ATOM 1350 C C . ARG A 1 167 ? 2.071 8.953 -2.526 1.00 54.75 167 ARG A C 1
ATOM 1352 O O . ARG A 1 167 ? 1.815 7.983 -1.832 1.00 54.75 167 ARG A O 1
ATOM 1359 N N . CYS A 1 168 ? 2.072 10.185 -2.028 1.00 52.69 168 CYS A N 1
ATOM 1360 C CA . CYS A 1 168 ? 1.410 10.441 -0.756 1.00 52.69 168 CYS A CA 1
ATOM 1361 C C . CYS A 1 168 ? -0.084 10.565 -1.053 1.00 52.69 168 CYS A C 1
ATOM 1363 O O . CYS A 1 168 ? -0.548 11.601 -1.524 1.00 52.69 168 CYS A O 1
ATOM 1365 N N . LYS A 1 169 ? -0.836 9.475 -0.877 1.00 61.12 169 LYS A N 1
ATOM 1366 C CA . LYS A 1 169 ? -2.280 9.621 -0.709 1.00 61.12 169 LYS A CA 1
ATOM 1367 C C . LYS A 1 169 ? -2.497 10.113 0.709 1.00 61.12 169 LYS A C 1
ATOM 1369 O O . LYS A 1 169 ? -2.201 9.376 1.649 1.00 61.12 169 LYS A O 1
ATOM 1374 N N . ASP A 1 170 ? -3.006 11.330 0.840 1.00 66.00 170 ASP A N 1
ATOM 1375 C CA . ASP A 1 170 ? -3.430 11.849 2.132 1.00 66.00 170 ASP A CA 1
ATOM 1376 C C . ASP A 1 170 ? -4.497 10.916 2.708 1.00 66.00 170 ASP A C 1
ATOM 1378 O O . ASP A 1 170 ? -5.526 10.639 2.083 1.00 66.00 170 ASP A O 1
ATOM 1382 N N . VAL A 1 171 ? -4.214 10.369 3.889 1.00 77.38 171 VAL A N 1
ATOM 1383 C CA . VAL A 1 171 ? -5.120 9.455 4.577 1.00 77.38 171 VAL A CA 1
ATOM 1384 C C . VAL A 1 171 ? -5.931 10.252 5.572 1.00 77.38 171 VAL A C 1
ATOM 1386 O O . VAL A 1 171 ? -5.417 10.705 6.589 1.00 77.38 171 VAL A O 1
ATOM 1389 N N . THR A 1 172 ? -7.223 10.382 5.300 1.00 83.44 172 THR A N 1
ATOM 1390 C CA . THR A 1 172 ? -8.176 10.950 6.250 1.00 83.44 172 THR A CA 1
ATOM 1391 C C . THR A 1 172 ? -8.853 9.831 7.034 1.00 83.44 172 THR A C 1
ATOM 1393 O O . THR A 1 172 ? -9.401 8.881 6.461 1.00 83.44 172 THR A O 1
ATOM 1396 N N . ILE A 1 173 ? -8.806 9.928 8.361 1.00 85.50 173 ILE A N 1
ATOM 1397 C CA . ILE A 1 173 ? -9.498 9.013 9.272 1.00 85.50 173 ILE A CA 1
ATOM 1398 C C . ILE A 1 173 ? -10.773 9.708 9.740 1.00 85.50 173 ILE A C 1
ATOM 1400 O O . ILE A 1 173 ? -10.747 10.847 10.198 1.00 85.50 173 ILE A O 1
ATOM 1404 N N . THR A 1 174 ? -11.900 9.034 9.548 1.00 85.44 174 THR A N 1
ATOM 1405 C CA . THR A 1 174 ? -13.226 9.551 9.900 1.00 85.44 174 THR A CA 1
ATOM 1406 C C . THR A 1 174 ? -13.521 9.339 11.382 1.00 85.44 174 THR A C 1
ATOM 1408 O O . THR A 1 174 ? -12.926 8.480 12.029 1.00 85.44 174 THR A O 1
ATOM 1411 N N . ARG A 1 175 ? -14.486 10.095 11.912 1.00 82.31 175 ARG A N 1
ATOM 1412 C CA . ARG A 1 175 ? -14.953 9.975 13.301 1.00 82.31 175 ARG A CA 1
ATOM 1413 C C . ARG A 1 175 ? -15.322 8.539 13.677 1.00 82.31 175 ARG A C 1
ATOM 1415 O O . ARG A 1 175 ? -14.870 8.048 14.705 1.00 82.31 175 ARG A O 1
ATOM 1422 N N . ASP A 1 176 ? -16.101 7.872 12.829 1.00 83.12 176 ASP A N 1
ATOM 1423 C CA . ASP A 1 176 ? -16.558 6.505 13.090 1.00 83.12 176 ASP A CA 1
ATOM 1424 C C . ASP A 1 176 ? -15.378 5.536 13.155 1.00 83.12 176 ASP A C 1
ATOM 1426 O O . ASP A 1 176 ? -15.347 4.667 14.013 1.00 83.12 176 ASP A O 1
ATOM 1430 N N . GLU A 1 177 ? -14.363 5.729 12.306 1.00 87.06 177 GLU A N 1
ATOM 1431 C CA . GLU A 1 177 ? -13.137 4.922 12.322 1.00 87.06 177 GLU A CA 1
ATOM 1432 C C . GLU A 1 177 ? -12.306 5.164 13.591 1.00 87.06 177 GLU A C 1
ATOM 1434 O O . GLU A 1 177 ? -11.725 4.216 14.113 1.00 87.06 177 GLU A O 1
ATOM 1439 N N . ILE A 1 178 ? -12.273 6.394 14.122 1.00 88.31 178 ILE A N 1
ATOM 1440 C CA . ILE A 1 178 ? -11.628 6.687 15.414 1.00 88.31 178 ILE A CA 1
ATOM 1441 C C . ILE A 1 178 ? -12.321 5.903 16.527 1.00 88.31 178 ILE A C 1
ATOM 1443 O O . ILE A 1 178 ? -11.656 5.205 17.287 1.00 88.31 178 ILE A O 1
ATOM 1447 N N . LEU A 1 179 ? -13.648 5.965 16.600 1.00 87.06 179 LEU A N 1
ATOM 1448 C CA . LEU A 1 179 ? -14.413 5.244 17.619 1.00 87.06 179 LEU A CA 1
ATOM 1449 C C . LEU A 1 179 ? -14.246 3.730 17.491 1.00 87.06 179 LEU A C 1
ATOM 1451 O O . LEU A 1 179 ? -14.061 3.045 18.493 1.00 87.06 179 LEU A O 1
ATOM 1455 N N . ASP A 1 180 ? -14.215 3.228 16.258 1.00 88.38 180 ASP A N 1
ATOM 1456 C CA . ASP A 1 180 ? -13.954 1.823 15.946 1.00 88.38 180 ASP A CA 1
ATOM 1457 C C . ASP A 1 180 ? -12.603 1.347 16.496 1.00 88.38 180 ASP A C 1
ATOM 1459 O O . ASP A 1 180 ? -12.479 0.237 17.012 1.00 88.38 180 ASP A O 1
ATOM 1463 N N . ILE A 1 181 ? -11.582 2.202 16.396 1.00 91.25 181 ILE A N 1
ATOM 1464 C CA . ILE A 1 181 ? -10.252 1.950 16.951 1.00 91.25 181 ILE A CA 1
ATOM 1465 C C . ILE A 1 181 ? -10.285 2.029 18.479 1.00 91.25 181 ILE A C 1
ATOM 1467 O O . ILE A 1 181 ? -9.651 1.214 19.151 1.00 91.25 181 ILE A O 1
ATOM 1471 N N . LEU A 1 182 ? -10.992 3.007 19.045 1.00 90.12 182 LEU A N 1
ATOM 1472 C CA . LEU A 1 182 ? -11.022 3.225 20.488 1.00 90.12 182 LEU A CA 1
ATOM 1473 C C . LEU A 1 182 ? -11.801 2.142 21.250 1.00 90.12 182 LEU A C 1
ATOM 1475 O O . LEU A 1 182 ? -11.424 1.860 22.390 1.00 90.12 182 LEU A O 1
ATOM 1479 N N . ASP A 1 183 ? -12.781 1.498 20.609 1.00 90.75 183 ASP A N 1
ATOM 1480 C CA . ASP A 1 183 ? -13.561 0.365 21.136 1.00 90.75 183 ASP A CA 1
ATOM 1481 C C . ASP A 1 183 ? -12.708 -0.889 21.420 1.00 90.75 183 ASP A C 1
ATOM 1483 O O . ASP A 1 183 ? -13.014 -1.695 22.302 1.00 90.75 183 ASP A O 1
ATOM 1487 N N . ILE A 1 184 ? -11.582 -1.056 20.721 1.00 92.12 184 ILE A N 1
ATOM 1488 C CA . ILE A 1 184 ? -10.662 -2.177 20.951 1.00 92.12 184 ILE A CA 1
ATOM 1489 C C . ILE A 1 184 ? -9.965 -1.995 22.306 1.00 92.12 184 ILE A C 1
ATOM 1491 O O . ILE A 1 184 ? -9.329 -0.979 22.547 1.00 92.12 184 ILE A O 1
ATOM 1495 N N . LYS A 1 185 ? -10.008 -2.983 23.205 1.00 90.38 185 LYS A N 1
ATOM 1496 C CA . LYS A 1 185 ? -9.454 -2.821 24.565 1.00 90.38 185 LYS A CA 1
ATOM 1497 C C . LYS A 1 185 ? -7.929 -2.721 24.580 1.00 90.38 185 LYS A C 1
ATOM 1499 O O . LYS A 1 185 ? -7.355 -1.876 25.265 1.00 90.38 185 LYS A O 1
ATOM 1504 N N . GLU A 1 186 ? -7.258 -3.594 23.842 1.00 93.69 186 GLU A N 1
ATOM 1505 C CA . GLU A 1 186 ? -5.814 -3.751 23.909 1.00 93.69 186 GLU A CA 1
ATOM 1506 C C . GLU A 1 186 ? -5.073 -2.742 23.022 1.00 93.69 186 GLU A C 1
ATOM 1508 O O . GLU A 1 186 ? -5.256 -2.701 21.806 1.00 93.69 186 GLU A O 1
ATOM 1513 N N . TRP A 1 187 ? -4.138 -1.987 23.611 1.00 92.31 187 TRP A N 1
ATOM 1514 C CA . TRP A 1 187 ? -3.367 -0.951 22.905 1.00 92.31 187 TRP A CA 1
ATOM 1515 C C . TRP A 1 187 ? -2.647 -1.460 21.647 1.00 92.31 187 TRP A C 1
ATOM 1517 O O . TRP A 1 187 ? -2.698 -0.836 20.590 1.00 92.31 187 TRP A O 1
ATOM 1527 N N . HIS A 1 188 ? -2.012 -2.630 21.735 1.00 93.12 188 HIS A N 1
ATOM 1528 C CA . HIS A 1 188 ? -1.296 -3.226 20.605 1.00 93.12 188 HIS A CA 1
ATOM 1529 C C . HIS A 1 188 ? -2.234 -3.615 19.449 1.00 93.12 188 HIS A C 1
ATOM 1531 O O . HIS A 1 188 ? -1.821 -3.582 18.289 1.00 93.12 188 HIS A O 1
ATOM 1537 N N . LEU A 1 189 ? -3.496 -3.947 19.745 1.00 94.88 189 LEU A N 1
ATOM 1538 C CA . LEU A 1 189 ? -4.517 -4.213 18.733 1.00 94.88 189 LEU A CA 1
ATOM 1539 C C . LEU A 1 189 ? -5.062 -2.914 18.135 1.00 94.88 189 LEU A C 1
ATOM 1541 O O . LEU A 1 189 ? -5.221 -2.868 16.918 1.00 94.88 189 LEU A O 1
ATOM 1545 N N . LYS A 1 190 ? -5.252 -1.848 18.935 1.00 94.62 190 LYS A N 1
ATOM 1546 C CA . LYS A 1 190 ? -5.579 -0.501 18.419 1.00 94.62 190 LYS A CA 1
ATOM 1547 C C . LYS A 1 190 ? -4.553 -0.049 17.383 1.00 94.62 190 LYS A C 1
ATOM 1549 O O . LYS A 1 190 ? -4.906 0.365 16.282 1.00 94.62 190 LYS A O 1
ATOM 1554 N N . GLN A 1 191 ? -3.273 -0.183 17.728 1.00 93.81 191 GLN A N 1
ATOM 1555 C CA . GLN A 1 191 ? -2.160 0.231 16.879 1.00 93.81 191 GLN A CA 1
ATOM 1556 C C . GLN A 1 191 ? -2.104 -0.587 15.586 1.00 93.81 191 GLN A C 1
ATOM 1558 O O . GLN A 1 191 ? -1.996 -0.028 14.495 1.00 93.81 191 GLN A O 1
ATOM 1563 N N . LEU A 1 192 ? -2.227 -1.915 15.689 1.00 94.75 192 LEU A N 1
ATOM 1564 C CA . LEU A 1 192 ? -2.246 -2.786 14.518 1.00 94.75 192 LEU A CA 1
ATOM 1565 C C . LEU A 1 192 ? -3.466 -2.510 13.627 1.00 94.75 192 LEU A C 1
ATOM 1567 O O . LEU A 1 192 ? -3.335 -2.485 12.404 1.00 94.75 192 LEU A O 1
ATOM 1571 N N . TYR A 1 193 ? -4.636 -2.264 14.214 1.00 95.19 193 TYR A N 1
ATOM 1572 C CA . TYR A 1 193 ? -5.835 -1.934 13.453 1.00 95.19 193 TYR A CA 1
ATOM 1573 C C . TYR A 1 193 ? -5.693 -0.599 12.716 1.00 95.19 193 TYR A C 1
ATOM 1575 O O . TYR A 1 193 ? -5.984 -0.539 11.523 1.00 95.19 193 TYR A O 1
ATOM 1583 N N . LEU A 1 194 ? -5.139 0.429 13.368 1.00 93.00 194 LEU A N 1
ATOM 1584 C CA . LEU A 1 194 ? -4.826 1.712 12.734 1.00 93.00 194 LEU A CA 1
ATOM 1585 C C . LEU A 1 194 ? -3.879 1.540 11.531 1.00 93.00 194 LEU A C 1
ATOM 1587 O O . LEU A 1 194 ? -4.153 2.077 10.459 1.00 93.00 194 LEU A O 1
ATOM 1591 N N . ILE A 1 195 ? -2.825 0.725 11.663 1.00 92.44 195 ILE A N 1
ATOM 1592 C CA . ILE A 1 195 ? -1.919 0.376 10.551 1.00 92.44 195 ILE A CA 1
ATOM 1593 C C . ILE A 1 195 ? -2.695 -0.239 9.378 1.00 92.44 195 ILE A C 1
ATOM 1595 O O . ILE A 1 195 ? -2.537 0.180 8.230 1.00 92.44 195 ILE A O 1
ATOM 1599 N N . HIS A 1 196 ? -3.557 -1.217 9.662 1.00 93.19 196 HIS A N 1
ATOM 1600 C CA . HIS A 1 196 ? -4.391 -1.868 8.655 1.00 93.19 196 HIS A CA 1
ATOM 1601 C C . HIS A 1 196 ? -5.358 -0.883 7.974 1.00 93.19 196 HIS A C 1
ATOM 1603 O O . HIS A 1 196 ? -5.575 -0.987 6.766 1.00 93.19 196 HIS A O 1
ATOM 1609 N N . LEU A 1 197 ? -5.914 0.072 8.720 1.00 91.81 197 LEU A N 1
ATOM 1610 C CA . LEU A 1 197 ? -6.889 1.049 8.236 1.00 91.81 197 LEU A CA 1
ATOM 1611 C C . LEU A 1 197 ? -6.239 2.096 7.320 1.00 91.81 197 LEU A C 1
ATOM 1613 O O . LEU A 1 197 ? -6.758 2.379 6.238 1.00 91.81 197 LEU A O 1
ATOM 1617 N N . ILE A 1 198 ? -5.058 2.591 7.702 1.00 89.25 198 ILE A N 1
ATOM 1618 C CA . ILE A 1 198 ? -4.224 3.476 6.875 1.00 89.25 198 ILE A CA 1
ATOM 1619 C C . ILE A 1 198 ? -3.880 2.787 5.550 1.00 89.25 198 ILE A C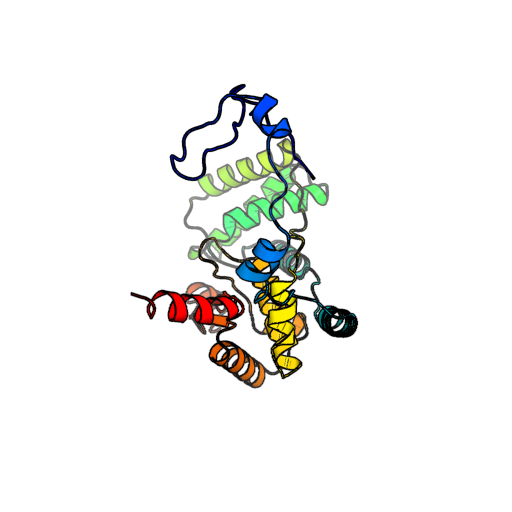 1
ATOM 1621 O O . ILE A 1 198 ? -4.129 3.332 4.475 1.00 89.25 198 ILE A O 1
ATOM 1625 N N . GLN A 1 199 ? -3.393 1.549 5.622 1.00 87.69 199 GLN A N 1
ATOM 1626 C CA . GLN A 1 199 ? -2.970 0.778 4.451 1.00 87.69 199 GLN A CA 1
ATOM 1627 C C . GLN A 1 199 ? -4.132 0.441 3.515 1.00 87.69 199 GLN A C 1
ATOM 1629 O O . GLN A 1 199 ? -3.997 0.535 2.294 1.00 87.69 199 GLN A O 1
ATOM 1634 N N . SER A 1 200 ? -5.310 0.145 4.068 1.00 90.00 200 SER A N 1
ATOM 1635 C CA . SER A 1 200 ? -6.526 -0.015 3.274 1.00 90.00 200 SER A CA 1
ATOM 1636 C C . SER A 1 200 ? -6.898 1.274 2.540 1.00 90.00 200 SER A C 1
ATOM 1638 O O . SER A 1 200 ? -7.231 1.222 1.362 1.00 90.00 200 SER A O 1
ATOM 1640 N N . LYS A 1 201 ? -6.837 2.444 3.183 1.00 86.38 201 LYS A N 1
ATOM 1641 C CA . LYS A 1 201 ? -7.187 3.715 2.520 1.00 86.38 201 LYS A CA 1
ATOM 1642 C C . LYS A 1 201 ? -6.187 4.108 1.433 1.00 86.38 201 LYS A C 1
ATOM 1644 O O . LYS A 1 201 ? -6.576 4.668 0.409 1.00 86.38 201 LYS A O 1
ATOM 1649 N N . GLN A 1 202 ? -4.910 3.793 1.626 1.00 81.88 202 GLN A N 1
ATOM 1650 C CA . GLN A 1 202 ? -3.872 4.097 0.643 1.00 81.88 202 GLN A CA 1
ATOM 1651 C C . GLN A 1 202 ? -3.927 3.148 -0.562 1.00 81.88 202 GLN A C 1
ATOM 1653 O O . GLN A 1 202 ? -3.890 3.598 -1.714 1.00 81.88 202 GLN A O 1
ATOM 1658 N N . TYR A 1 203 ? -4.053 1.842 -0.321 1.00 83.62 203 TYR A N 1
ATOM 1659 C CA . TYR A 1 203 ? -3.734 0.827 -1.330 1.00 83.62 203 TYR A CA 1
ATOM 1660 C C . TYR A 1 203 ? -4.843 -0.188 -1.605 1.00 83.62 203 TYR A C 1
ATOM 1662 O O . TYR A 1 203 ? -4.607 -1.119 -2.378 1.00 83.62 203 TYR A O 1
ATOM 1670 N N . ALA A 1 204 ? -6.037 -0.040 -1.020 1.00 86.00 204 ALA A N 1
ATOM 1671 C CA . ALA A 1 204 ? -7.139 -0.928 -1.370 1.00 86.00 204 ALA A CA 1
ATOM 1672 C C . ALA A 1 204 ? -7.480 -0.831 -2.860 1.00 86.00 204 ALA A C 1
ATOM 1674 O O . ALA A 1 204 ? -7.543 0.249 -3.451 1.00 86.00 204 ALA A O 1
ATOM 1675 N N . GLN A 1 205 ? -7.692 -2.003 -3.447 1.00 86.12 205 GLN A N 1
ATOM 1676 C CA . GLN A 1 205 ? -8.247 -2.181 -4.780 1.00 86.12 205 GLN A CA 1
ATOM 1677 C C . GLN A 1 205 ? -9.770 -1.983 -4.741 1.00 86.12 205 GLN A C 1
ATOM 1679 O O . GLN A 1 205 ? -10.371 -1.941 -3.668 1.00 86.12 205 GLN A O 1
ATOM 1684 N N . ASP A 1 206 ? -10.415 -1.953 -5.907 1.00 82.81 206 ASP A N 1
ATOM 1685 C CA . ASP A 1 206 ? -11.867 -1.734 -6.034 1.00 82.81 206 ASP A CA 1
ATOM 1686 C C . ASP A 1 206 ? -12.718 -2.767 -5.264 1.00 82.81 206 ASP A C 1
ATOM 1688 O O . ASP A 1 206 ? -13.834 -2.482 -4.838 1.00 82.81 206 ASP A O 1
ATOM 1692 N N . ASN A 1 207 ? -12.182 -3.968 -5.020 1.00 84.19 207 ASN A N 1
ATOM 1693 C CA . ASN A 1 207 ? -12.822 -5.025 -4.220 1.00 84.19 207 ASN A CA 1
ATOM 1694 C C . ASN A 1 207 ? -12.674 -4.840 -2.686 1.00 84.19 207 ASN A C 1
ATOM 1696 O O . ASN A 1 207 ? -13.186 -5.656 -1.904 1.00 84.19 207 ASN A O 1
ATOM 1700 N N . GLY A 1 208 ? -11.972 -3.788 -2.253 1.00 85.94 208 GLY A N 1
ATOM 1701 C CA . GLY A 1 208 ? -11.642 -3.483 -0.860 1.00 85.94 208 GLY A CA 1
ATOM 1702 C C . GLY A 1 208 ? -10.446 -4.260 -0.298 1.00 85.94 208 GLY A C 1
ATOM 1703 O O . GLY A 1 208 ? -10.156 -4.136 0.892 1.00 85.94 208 GLY A O 1
ATOM 1704 N N . ASN A 1 209 ? -9.760 -5.065 -1.114 1.00 91.88 209 ASN A N 1
ATOM 1705 C CA . ASN A 1 209 ? -8.592 -5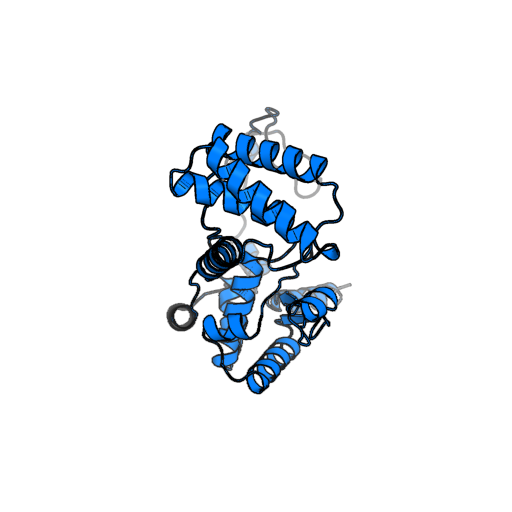.829 -0.688 1.00 91.88 209 ASN A CA 1
ATOM 1706 C C . ASN A 1 209 ? -7.326 -4.983 -0.793 1.00 91.88 209 ASN A C 1
ATOM 1708 O O . ASN A 1 209 ? -7.135 -4.251 -1.762 1.00 91.88 209 ASN A O 1
ATOM 1712 N N . TYR A 1 210 ? -6.423 -5.147 0.164 1.00 90.12 210 TYR A N 1
ATOM 1713 C CA . TYR A 1 210 ? -5.123 -4.485 0.176 1.00 90.12 210 TYR A CA 1
ATOM 1714 C C . TYR A 1 210 ? -4.024 -5.455 0.604 1.00 90.12 210 TYR A C 1
ATOM 1716 O O . TYR A 1 210 ? -4.270 -6.476 1.256 1.00 90.12 210 TYR A O 1
ATOM 1724 N N . 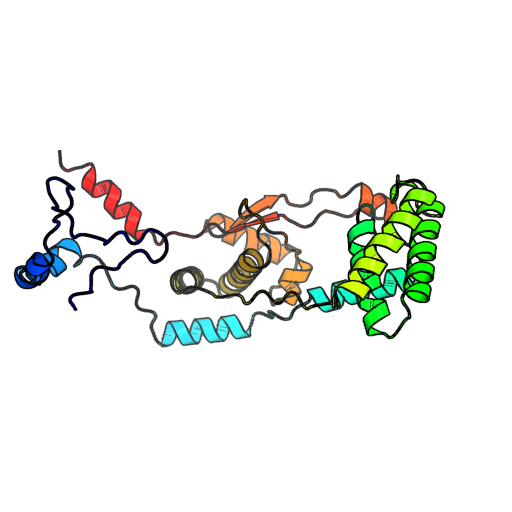TYR A 1 211 ? -2.797 -5.124 0.211 1.00 89.75 211 TYR A N 1
ATOM 1725 C CA . TYR A 1 211 ? -1.608 -5.917 0.489 1.00 89.75 211 TYR A CA 1
ATOM 1726 C C . TYR A 1 211 ? -0.784 -5.233 1.564 1.00 89.75 211 TYR A C 1
ATOM 1728 O O . TYR A 1 211 ? -0.548 -4.032 1.494 1.00 89.75 211 TYR A O 1
ATOM 1736 N N . ILE A 1 212 ? -0.303 -6.003 2.532 1.00 87.69 212 ILE A N 1
ATOM 1737 C CA . ILE A 1 212 ? 0.643 -5.499 3.526 1.00 87.69 212 ILE A CA 1
ATOM 1738 C C . ILE A 1 212 ? 1.503 -6.653 4.045 1.00 87.69 212 ILE A C 1
ATOM 1740 O O . ILE A 1 212 ? 1.028 -7.771 4.259 1.00 87.69 212 ILE A O 1
ATOM 1744 N N . THR A 1 213 ? 2.802 -6.404 4.212 1.00 87.81 213 THR A N 1
ATOM 1745 C CA . THR A 1 213 ? 3.744 -7.407 4.726 1.00 87.81 213 THR A CA 1
ATOM 1746 C C . THR A 1 213 ? 3.935 -7.265 6.235 1.00 87.81 213 THR A C 1
ATOM 1748 O O . THR A 1 213 ? 3.747 -6.190 6.802 1.00 87.81 213 THR A O 1
ATOM 1751 N N . TYR A 1 214 ? 4.379 -8.335 6.899 1.00 89.81 214 TYR A N 1
ATOM 1752 C CA . TYR A 1 214 ? 4.723 -8.279 8.327 1.00 89.81 214 TYR A CA 1
ATOM 1753 C C . TYR A 1 214 ? 5.867 -7.305 8.627 1.00 89.81 214 TYR A C 1
ATOM 1755 O O . TYR A 1 214 ? 5.885 -6.680 9.686 1.00 89.81 214 TYR A O 1
ATOM 1763 N N . GLN A 1 215 ? 6.800 -7.153 7.685 1.00 85.94 215 GLN A N 1
ATOM 1764 C CA . GLN A 1 215 ? 7.882 -6.183 7.794 1.00 85.94 215 GLN A CA 1
ATOM 1765 C C . GLN A 1 215 ? 7.327 -4.758 7.769 1.00 85.94 215 GLN A C 1
ATOM 1767 O O . GLN A 1 215 ? 7.641 -3.982 8.663 1.00 85.94 215 GLN A O 1
ATOM 1772 N N . THR A 1 216 ? 6.435 -4.450 6.822 1.00 86.31 216 THR A N 1
ATOM 1773 C CA . THR A 1 216 ? 5.753 -3.150 6.746 1.00 86.31 216 THR A CA 1
ATOM 1774 C C . THR A 1 216 ? 5.000 -2.848 8.040 1.00 86.31 216 THR A C 1
ATOM 1776 O O . THR A 1 216 ? 5.187 -1.785 8.614 1.00 86.31 216 THR A O 1
ATOM 1779 N N . MET A 1 217 ? 4.226 -3.801 8.572 1.00 90.56 217 MET A N 1
ATOM 1780 C CA . MET A 1 217 ? 3.524 -3.611 9.852 1.00 90.56 217 MET A CA 1
ATOM 1781 C C . MET A 1 217 ? 4.480 -3.300 11.009 1.00 90.56 217 MET A C 1
ATOM 1783 O O . MET A 1 217 ? 4.180 -2.453 11.845 1.00 90.56 217 MET A O 1
ATOM 1787 N N . SER A 1 218 ? 5.630 -3.976 11.055 1.00 89.75 218 SER A N 1
ATOM 1788 C CA . SER A 1 218 ? 6.647 -3.751 12.089 1.00 89.75 218 SER A CA 1
ATOM 1789 C C . SER A 1 218 ? 7.292 -2.369 11.957 1.00 89.75 218 SER A C 1
ATOM 1791 O O . SER A 1 218 ? 7.504 -1.690 12.956 1.00 89.75 218 SER A O 1
ATOM 1793 N N . LEU A 1 219 ? 7.583 -1.936 10.725 1.00 86.56 219 LEU A N 1
ATOM 1794 C CA . LEU A 1 219 ? 8.152 -0.615 10.429 1.00 86.56 219 LEU A CA 1
ATOM 1795 C C . LEU A 1 219 ? 7.173 0.518 10.747 1.00 86.56 219 LEU A C 1
ATOM 1797 O O . LEU A 1 219 ? 7.586 1.559 11.250 1.00 86.56 219 LEU A O 1
ATOM 1801 N N . MET A 1 220 ? 5.876 0.281 10.536 1.00 87.12 220 MET A N 1
ATOM 1802 C CA . MET A 1 220 ? 4.810 1.208 10.916 1.00 87.12 220 MET A CA 1
ATOM 1803 C C . MET A 1 220 ? 4.549 1.253 12.432 1.00 87.12 220 MET A C 1
ATOM 1805 O O . MET A 1 220 ? 3.705 2.026 12.869 1.00 87.12 220 MET A O 1
ATOM 1809 N N . GLY A 1 221 ? 5.256 0.460 13.246 1.00 86.75 221 GLY A N 1
ATOM 1810 C CA . GLY A 1 221 ? 5.211 0.534 14.711 1.00 86.75 221 GLY A CA 1
ATOM 1811 C C . GLY A 1 221 ? 4.648 -0.702 15.418 1.00 86.75 221 GLY A C 1
ATOM 1812 O O . GLY A 1 221 ? 4.619 -0.727 16.647 1.00 86.75 221 GLY A O 1
ATOM 1813 N N . SER A 1 222 ? 4.225 -1.743 14.691 1.00 90.31 222 SER A N 1
ATOM 1814 C CA . SER A 1 222 ? 3.788 -3.002 15.312 1.00 90.31 222 SER A CA 1
ATOM 1815 C C . SER A 1 222 ? 4.963 -3.839 15.848 1.00 90.31 222 SER A C 1
ATOM 1817 O O . SER A 1 222 ? 6.139 -3.517 15.672 1.00 90.31 222 SER A O 1
ATOM 1819 N N . THR A 1 223 ? 4.654 -4.964 16.499 1.00 90.50 223 THR A N 1
ATOM 1820 C CA . THR A 1 223 ? 5.672 -5.881 17.031 1.00 90.50 223 THR A CA 1
ATOM 1821 C C . THR A 1 223 ? 6.528 -6.483 15.914 1.00 90.50 223 THR A C 1
ATOM 1823 O O . THR A 1 223 ? 6.011 -6.997 14.923 1.00 90.50 223 THR A O 1
ATOM 1826 N N . LYS A 1 224 ? 7.853 -6.502 16.114 1.00 89.44 224 LYS A N 1
ATOM 1827 C CA . LYS A 1 224 ? 8.807 -7.187 15.219 1.00 89.44 224 LYS A CA 1
ATOM 1828 C C . LYS A 1 224 ? 8.674 -8.715 15.283 1.00 89.44 224 LYS A C 1
ATOM 1830 O O . LYS A 1 224 ? 9.185 -9.427 14.418 1.00 89.44 224 LYS A O 1
ATOM 1835 N N . ASN A 1 225 ? 8.007 -9.245 16.312 1.00 92.25 225 ASN A N 1
ATOM 1836 C CA . ASN A 1 225 ? 7.820 -10.680 16.484 1.00 92.25 225 ASN A CA 1
ATOM 1837 C C . ASN A 1 225 ? 6.690 -11.194 15.576 1.00 92.25 225 ASN A C 1
ATOM 1839 O O . ASN A 1 225 ? 5.506 -11.028 15.869 1.00 92.25 225 ASN A O 1
ATOM 1843 N N . LYS A 1 226 ? 7.066 -11.897 14.501 1.00 88.88 226 LYS A N 1
ATOM 1844 C CA . LYS A 1 226 ? 6.131 -12.469 13.518 1.00 88.88 226 LYS A CA 1
ATOM 1845 C C . LYS A 1 226 ? 5.057 -13.362 14.149 1.00 88.88 226 LYS A C 1
ATOM 1847 O O . LYS A 1 226 ? 3.895 -13.272 13.763 1.00 88.88 226 LYS A O 1
ATOM 1852 N N . THR A 1 227 ? 5.416 -14.219 15.104 1.00 91.50 227 THR A N 1
ATOM 1853 C CA . THR A 1 227 ? 4.469 -15.142 15.753 1.00 91.50 227 THR A CA 1
ATOM 1854 C C . THR A 1 227 ? 3.413 -14.375 16.540 1.00 91.50 227 THR A C 1
ATOM 1856 O O . THR A 1 227 ? 2.220 -14.671 16.459 1.00 91.50 227 THR A O 1
ATOM 1859 N N . GLN A 1 228 ? 3.846 -13.343 17.260 1.00 92.75 228 GLN A N 1
ATOM 1860 C CA . GLN A 1 228 ? 2.957 -12.478 18.022 1.00 92.75 228 GLN A CA 1
ATOM 1861 C C . GLN A 1 228 ? 2.055 -11.649 17.103 1.00 92.75 228 GLN A C 1
ATOM 1863 O O . GLN A 1 228 ? 0.856 -11.547 17.339 1.00 92.75 228 GLN A O 1
ATOM 1868 N N . LEU A 1 229 ? 2.601 -11.146 16.001 1.00 92.75 229 LEU A N 1
ATOM 1869 C CA . LEU A 1 229 ? 1.850 -10.386 15.013 1.00 92.75 229 LEU A CA 1
ATOM 1870 C C . LEU A 1 229 ? 0.766 -11.238 14.329 1.00 92.75 229 LEU A C 1
ATOM 1872 O O . LEU A 1 229 ? -0.365 -10.789 14.167 1.00 92.75 229 LEU A O 1
ATOM 1876 N N . VAL A 1 230 ? 1.055 -12.506 14.018 1.00 92.62 230 VAL A N 1
ATOM 1877 C CA . VAL A 1 230 ? 0.039 -13.460 13.535 1.00 92.62 230 VAL A CA 1
ATOM 1878 C C . VAL A 1 230 ? -1.073 -13.669 14.569 1.00 92.62 230 VAL A C 1
ATOM 1880 O O . VAL A 1 230 ? -2.244 -13.740 14.192 1.00 92.62 230 VAL A O 1
ATOM 1883 N N . LYS A 1 231 ? -0.735 -13.738 15.864 1.00 95.06 231 LYS A N 1
ATOM 1884 C CA . LYS A 1 231 ? -1.724 -13.835 16.948 1.00 95.06 231 LYS A CA 1
ATOM 1885 C C . LYS A 1 231 ? -2.606 -12.584 17.013 1.00 95.06 231 LYS A C 1
ATOM 1887 O O . LYS A 1 231 ? -3.819 -12.724 17.119 1.00 95.06 231 LYS A O 1
ATOM 1892 N N . TYR A 1 232 ? -2.022 -11.394 16.900 1.00 95.56 232 TYR A N 1
ATOM 1893 C CA . TYR A 1 232 ? -2.757 -10.126 16.923 1.00 95.56 232 TYR A CA 1
ATOM 1894 C C . TYR A 1 232 ? -3.692 -9.967 15.723 1.00 95.56 232 TYR A C 1
ATOM 1896 O O . TYR A 1 232 ? -4.848 -9.598 15.896 1.00 95.56 232 TYR A O 1
ATOM 1904 N N . ILE A 1 233 ? -3.247 -10.341 14.519 1.00 94.75 233 ILE A N 1
ATOM 1905 C CA . ILE A 1 233 ? -4.113 -10.368 13.329 1.00 94.75 233 ILE A CA 1
ATOM 1906 C C . ILE A 1 233 ? -5.303 -11.304 13.553 1.00 94.75 233 ILE A C 1
ATOM 1908 O O . ILE A 1 233 ? -6.434 -10.937 13.255 1.00 94.75 233 ILE A O 1
ATOM 1912 N N . LYS A 1 234 ? -5.069 -12.495 14.120 1.00 94.44 234 LYS A N 1
ATOM 1913 C CA . LYS A 1 234 ? -6.150 -13.440 14.426 1.00 94.44 234 LYS A CA 1
ATOM 1914 C C . LYS A 1 234 ? -7.131 -12.873 15.459 1.00 94.44 234 LYS A C 1
ATOM 1916 O O . LYS A 1 234 ? -8.323 -13.118 15.356 1.00 94.44 234 LYS A O 1
ATOM 1921 N N . GLN A 1 235 ? -6.652 -12.109 16.440 1.00 95.06 235 GLN A N 1
ATOM 1922 C CA . GLN A 1 235 ? -7.524 -11.422 17.399 1.00 95.06 235 GLN A CA 1
ATOM 1923 C C . GLN A 1 235 ? -8.376 -10.343 16.718 1.00 95.06 235 GLN A C 1
ATOM 1925 O O . GLN A 1 235 ? -9.578 -10.304 16.952 1.00 95.06 235 GLN A O 1
ATOM 1930 N N . LEU A 1 236 ? -7.799 -9.533 15.824 1.00 94.00 236 LEU A N 1
ATOM 1931 C CA . LEU A 1 236 ? -8.561 -8.556 15.031 1.00 94.00 236 LEU A CA 1
ATOM 1932 C C . LEU A 1 236 ? -9.591 -9.215 14.101 1.00 94.00 236 LEU A C 1
ATOM 1934 O O . LEU A 1 236 ? -10.656 -8.648 13.868 1.00 94.00 236 LEU A O 1
ATOM 1938 N N . GLU A 1 237 ? -9.291 -10.409 13.593 1.00 93.94 237 GLU A N 1
ATOM 1939 C CA . GLU A 1 237 ? -10.230 -11.211 12.804 1.00 93.94 237 GLU A CA 1
ATOM 1940 C C . GLU A 1 237 ? -11.387 -11.752 13.647 1.00 93.94 237 GLU A C 1
ATOM 1942 O O . GLU A 1 237 ? -12.537 -11.680 13.222 1.00 93.94 237 GLU A O 1
ATOM 1947 N N . LEU A 1 238 ? -11.115 -12.207 14.873 1.00 92.75 238 LEU A N 1
ATOM 1948 C CA . LEU A 1 238 ? -12.154 -12.623 15.823 1.00 92.75 238 LEU A CA 1
ATOM 1949 C C . LEU A 1 238 ? -13.049 -11.460 16.272 1.00 92.75 238 LEU A C 1
ATOM 1951 O O . LEU A 1 238 ? -14.230 -11.670 16.532 1.00 92.75 238 LEU A O 1
ATOM 1955 N N . LEU A 1 239 ? -12.502 -10.243 16.343 1.00 90.75 239 LEU A N 1
ATOM 1956 C CA . LEU A 1 239 ? -13.254 -9.014 16.619 1.00 90.75 239 LEU A CA 1
ATOM 1957 C C . LEU A 1 239 ? -14.028 -8.489 15.395 1.00 90.75 239 LEU A C 1
ATOM 1959 O O . LEU A 1 239 ? -14.644 -7.431 15.479 1.00 90.75 239 LEU A O 1
ATOM 1963 N N . ASP A 1 240 ? -13.985 -9.203 14.265 1.00 90.75 240 ASP A N 1
ATOM 1964 C CA . ASP A 1 240 ? -14.626 -8.835 12.999 1.00 90.75 240 ASP A CA 1
ATOM 1965 C C . ASP A 1 240 ? -14.184 -7.464 12.450 1.00 90.75 240 ASP A C 1
ATOM 1967 O O . ASP A 1 240 ? -14.946 -6.775 11.781 1.00 90.75 240 ASP A O 1
ATOM 1971 N N . ARG A 1 241 ? -12.932 -7.066 12.721 1.00 90.88 241 ARG A N 1
ATOM 1972 C CA . ARG A 1 241 ? -12.336 -5.788 12.278 1.00 90.88 241 ARG A CA 1
ATOM 1973 C C . ARG A 1 241 ? -11.522 -5.935 10.992 1.00 90.88 241 ARG A C 1
ATOM 1975 O O . ARG A 1 241 ? -11.502 -5.059 10.128 1.00 90.88 241 ARG A O 1
ATOM 1982 N N . VAL A 1 242 ? -10.829 -7.065 10.850 1.00 93.50 242 VAL A N 1
ATOM 1983 C CA . VAL A 1 242 ? -9.953 -7.370 9.708 1.00 93.50 242 VAL A CA 1
ATOM 1984 C C . VAL A 1 242 ? -10.224 -8.787 9.227 1.00 93.50 242 VAL A C 1
ATOM 1986 O O . VAL A 1 242 ? -10.292 -9.712 10.019 1.00 93.50 242 VAL A O 1
ATOM 1989 N N . GLN A 1 243 ? -10.323 -8.981 7.920 1.00 93.25 243 GLN A N 1
ATOM 1990 C CA . GLN A 1 243 ? -10.419 -10.295 7.297 1.00 93.25 243 GLN A CA 1
ATOM 1991 C C . GLN A 1 243 ? -9.101 -10.654 6.616 1.00 93.25 243 GLN A C 1
ATOM 1993 O O . GLN A 1 243 ? -8.574 -9.858 5.833 1.00 93.25 243 GLN A O 1
ATOM 1998 N N . VAL A 1 244 ? -8.597 -11.867 6.849 1.00 93.88 244 VAL A N 1
ATOM 1999 C CA . VAL A 1 244 ? -7.471 -12.409 6.080 1.00 93.88 244 VAL A CA 1
ATOM 2000 C C . VAL A 1 244 ? -8.011 -13.084 4.819 1.00 93.88 244 VAL A C 1
ATOM 2002 O O . VAL A 1 244 ? -8.626 -14.142 4.880 1.00 93.88 244 VAL A O 1
ATOM 2005 N N . VAL A 1 245 ? -7.782 -12.473 3.655 1.00 91.62 245 VAL A N 1
ATOM 2006 C CA . VAL A 1 245 ? -8.261 -12.991 2.360 1.00 91.62 245 VAL A CA 1
ATOM 2007 C C . VAL A 1 245 ? -7.305 -14.047 1.808 1.00 91.62 245 VAL A C 1
ATOM 2009 O O . VAL A 1 245 ? -7.738 -15.083 1.312 1.00 91.62 245 VAL A O 1
ATOM 2012 N N . ALA A 1 246 ? -5.996 -13.804 1.900 1.00 88.19 246 ALA A N 1
ATOM 2013 C CA . ALA A 1 246 ? -4.978 -14.763 1.482 1.00 88.19 246 ALA A CA 1
ATOM 2014 C C . ALA A 1 246 ? -3.697 -14.603 2.307 1.00 88.19 246 ALA A C 1
ATOM 2016 O O . ALA A 1 246 ? -3.253 -13.489 2.590 1.00 88.19 246 ALA A O 1
ATOM 2017 N N . ARG A 1 247 ? -3.072 -15.728 2.668 1.00 86.56 247 ARG A N 1
ATOM 2018 C CA . ARG A 1 247 ? -1.833 -15.768 3.457 1.00 86.56 247 ARG A CA 1
ATOM 2019 C C . ARG A 1 247 ? -0.900 -16.852 2.938 1.00 86.56 247 ARG A C 1
ATOM 2021 O O . ARG A 1 247 ? -1.368 -17.927 2.580 1.00 86.56 247 ARG A O 1
ATOM 2028 N N . ASN A 1 248 ? 0.411 -16.597 2.975 1.00 81.38 248 ASN A N 1
ATOM 2029 C CA . ASN A 1 248 ? 1.456 -17.573 2.622 1.00 81.38 248 ASN A CA 1
ATOM 2030 C C . ASN A 1 248 ? 1.293 -18.186 1.214 1.00 81.38 248 ASN A C 1
ATOM 2032 O O . ASN A 1 248 ? 1.588 -19.361 1.003 1.00 81.38 248 ASN A O 1
ATOM 2036 N N . VAL A 1 249 ? 0.811 -17.407 0.243 1.00 85.19 249 VAL A N 1
ATOM 2037 C CA . VAL A 1 249 ? 0.689 -17.882 -1.141 1.00 85.19 249 VAL A CA 1
ATOM 2038 C C . VAL A 1 249 ? 2.086 -17.965 -1.751 1.00 85.19 249 VAL A C 1
ATOM 2040 O O . VAL A 1 249 ? 2.785 -16.959 -1.812 1.00 85.19 249 VAL A O 1
ATOM 2043 N N . PHE A 1 250 ? 2.509 -19.145 -2.203 1.00 82.19 250 PHE A N 1
ATOM 2044 C CA . PHE A 1 250 ? 3.850 -19.341 -2.758 1.00 82.19 250 PHE A CA 1
ATOM 2045 C C . PHE A 1 250 ? 4.047 -18.575 -4.075 1.00 82.19 250 PHE A C 1
ATOM 2047 O O . PHE A 1 250 ? 3.210 -18.637 -4.979 1.00 82.19 250 PHE A O 1
ATOM 2054 N N . ASP A 1 251 ? 5.172 -17.873 -4.194 1.00 81.25 251 ASP A N 1
ATOM 2055 C CA . ASP A 1 251 ? 5.553 -17.138 -5.397 1.00 81.25 251 ASP A CA 1
ATOM 2056 C C . ASP A 1 251 ? 6.588 -17.944 -6.191 1.00 81.25 251 ASP A C 1
ATOM 2058 O O . ASP A 1 251 ? 7.797 -17.811 -5.995 1.00 81.25 251 ASP A O 1
ATOM 2062 N N . LYS A 1 252 ? 6.101 -18.823 -7.077 1.00 79.56 252 LYS A N 1
ATOM 2063 C CA . LYS A 1 252 ? 6.947 -19.712 -7.894 1.00 79.56 252 LYS A CA 1
ATOM 2064 C C . LYS A 1 252 ? 7.954 -18.938 -8.746 1.00 79.56 252 LYS A C 1
ATOM 2066 O O . LYS A 1 252 ? 9.106 -19.356 -8.870 1.00 79.56 252 LYS A O 1
ATOM 2071 N N . GLU A 1 253 ? 7.519 -17.824 -9.327 1.00 74.88 253 GLU A N 1
ATOM 2072 C CA . GLU A 1 253 ? 8.332 -17.020 -10.237 1.00 74.88 253 GLU A CA 1
ATOM 2073 C C . GLU A 1 253 ? 9.461 -16.335 -9.478 1.00 74.88 253 GLU A C 1
ATOM 2075 O O . GLU A 1 253 ? 10.630 -16.530 -9.809 1.00 74.88 253 GLU A O 1
ATOM 2080 N N . ARG A 1 254 ? 9.135 -15.615 -8.399 1.00 73.50 254 ARG A N 1
ATOM 2081 C CA . ARG A 1 254 ? 10.140 -14.934 -7.579 1.00 73.50 254 ARG A CA 1
ATOM 2082 C C . ARG A 1 254 ? 11.097 -15.912 -6.900 1.00 73.50 254 ARG A C 1
ATOM 2084 O O . ARG A 1 254 ? 12.292 -15.636 -6.821 1.00 73.50 254 ARG A O 1
ATOM 2091 N N . SER A 1 255 ? 10.597 -17.067 -6.462 1.00 81.81 255 SER A N 1
ATOM 2092 C CA . SER A 1 255 ? 11.431 -18.091 -5.819 1.00 81.81 255 SER A CA 1
ATOM 2093 C C . SER A 1 255 ? 12.485 -18.671 -6.757 1.00 81.81 255 SER A C 1
ATOM 2095 O O . SER A 1 255 ? 13.615 -18.914 -6.346 1.00 81.81 255 SER A O 1
ATOM 2097 N N . SER A 1 256 ? 12.123 -18.864 -8.029 1.00 74.69 256 SER A N 1
ATOM 2098 C CA . SER A 1 256 ? 13.039 -19.387 -9.051 1.00 74.69 256 SER A CA 1
ATOM 2099 C C . SER A 1 256 ? 14.173 -18.409 -9.370 1.00 74.69 256 SER A C 1
ATOM 2101 O O . SER A 1 256 ? 15.253 -18.827 -9.767 1.00 74.69 256 SER A O 1
ATOM 2103 N N . VAL A 1 257 ? 13.923 -17.109 -9.200 1.00 71.25 257 VAL A N 1
ATOM 2104 C CA . VAL A 1 257 ? 14.880 -16.028 -9.476 1.00 71.25 257 VAL A CA 1
ATOM 2105 C C . VAL A 1 257 ? 15.819 -15.811 -8.305 1.00 71.25 257 VAL A C 1
ATOM 2107 O O . VAL A 1 257 ? 17.025 -15.721 -8.491 1.00 71.25 257 VAL A O 1
ATOM 2110 N N . GLU A 1 258 ? 15.268 -15.709 -7.096 1.00 74.00 258 GLU A N 1
ATOM 2111 C CA . GLU A 1 258 ? 16.061 -15.427 -5.898 1.00 74.00 258 GLU A CA 1
ATOM 2112 C C . GLU A 1 258 ? 16.751 -16.683 -5.335 1.00 74.00 258 GLU A C 1
ATOM 2114 O O . GLU A 1 258 ? 17.472 -16.586 -4.344 1.00 74.00 258 GLU A O 1
ATOM 2119 N N . GLY A 1 259 ? 16.512 -17.863 -5.922 1.00 77.06 259 GLY A N 1
ATOM 2120 C CA . GLY A 1 259 ? 17.101 -19.133 -5.484 1.00 77.06 259 GLY A CA 1
ATOM 2121 C C . GLY A 1 259 ? 16.637 -19.591 -4.097 1.00 77.06 259 GLY A C 1
ATOM 2122 O O . GLY A 1 259 ? 17.247 -20.473 -3.499 1.00 77.06 259 GLY A O 1
ATOM 2123 N N . LYS A 1 260 ? 15.567 -18.991 -3.566 1.00 83.31 260 LYS A N 1
ATOM 2124 C CA . LYS A 1 260 ? 15.020 -19.262 -2.231 1.00 83.31 260 LYS A CA 1
ATOM 2125 C C . LYS A 1 260 ? 13.492 -19.214 -2.253 1.00 83.31 260 LYS A C 1
ATOM 2127 O O . LYS A 1 260 ? 12.927 -18.465 -3.046 1.00 83.31 260 LYS A O 1
ATOM 2132 N N . PRO A 1 261 ? 12.796 -19.976 -1.393 1.00 82.81 261 PRO A N 1
ATOM 2133 C CA . PRO A 1 261 ? 11.340 -19.971 -1.350 1.00 82.81 261 PRO A CA 1
ATOM 2134 C C . PRO A 1 261 ? 10.803 -18.613 -0.877 1.00 82.81 261 PRO A C 1
ATOM 2136 O O . PRO A 1 261 ? 11.028 -18.191 0.256 1.00 82.81 261 PRO A O 1
ATOM 2139 N N . MET A 1 262 ? 10.056 -17.950 -1.755 1.00 79.88 262 MET A N 1
ATOM 2140 C CA . MET A 1 262 ? 9.425 -16.652 -1.540 1.00 79.88 262 MET A CA 1
ATOM 2141 C C . MET A 1 262 ? 7.901 -16.791 -1.568 1.00 79.88 262 MET A C 1
ATOM 2143 O O . MET A 1 262 ? 7.335 -17.577 -2.326 1.00 79.88 262 MET A O 1
ATOM 2147 N N . SER A 1 263 ? 7.218 -16.021 -0.723 1.00 83.00 263 SER A N 1
ATOM 2148 C CA . SER A 1 263 ? 5.753 -15.935 -0.699 1.00 83.00 263 SER A CA 1
ATOM 2149 C C . SER A 1 263 ? 5.288 -14.578 -1.217 1.00 83.00 263 SER A C 1
ATOM 2151 O O . SER A 1 263 ? 5.960 -13.565 -1.007 1.00 83.00 263 SER A O 1
ATOM 2153 N N . LYS A 1 264 ? 4.116 -14.553 -1.851 1.00 80.94 264 LYS A N 1
ATOM 2154 C CA . LYS A 1 264 ? 3.400 -13.324 -2.188 1.00 80.94 264 LYS A CA 1
ATOM 2155 C C . LYS A 1 264 ? 3.004 -12.579 -0.904 1.00 80.94 264 LYS A C 1
ATOM 2157 O O . LYS A 1 264 ? 2.812 -13.222 0.135 1.00 80.94 264 LYS A O 1
ATOM 2162 N N . PRO A 1 265 ? 2.855 -11.243 -0.960 1.00 82.50 265 PRO A N 1
ATOM 2163 C CA . PRO A 1 265 ? 2.323 -10.467 0.153 1.00 82.50 265 PRO A CA 1
ATOM 2164 C C . PRO A 1 265 ? 0.954 -10.984 0.606 1.00 82.50 265 PRO A C 1
ATOM 2166 O O . PRO A 1 265 ? 0.154 -11.457 -0.203 1.00 82.50 265 PRO A O 1
ATOM 2169 N N . ASN A 1 266 ? 0.685 -10.876 1.905 1.00 89.88 266 ASN A N 1
ATOM 2170 C CA . ASN A 1 266 ? -0.609 -11.246 2.462 1.00 89.88 266 ASN A CA 1
ATOM 2171 C C . ASN A 1 266 ? -1.681 -10.238 2.029 1.00 89.88 266 ASN A C 1
ATOM 2173 O O . ASN A 1 266 ? -1.397 -9.047 1.880 1.00 89.88 266 ASN A O 1
ATOM 2177 N N . VAL A 1 267 ? -2.905 -10.734 1.861 1.00 91.56 267 VAL A N 1
ATOM 2178 C CA . VAL A 1 267 ? -4.064 -9.965 1.402 1.00 91.56 267 VAL A CA 1
ATOM 2179 C C . VAL A 1 267 ? -5.078 -9.863 2.525 1.00 91.56 267 VAL A C 1
ATOM 2181 O O . VAL A 1 267 ? -5.460 -10.878 3.116 1.00 91.56 267 VAL A O 1
ATOM 2184 N N . TYR A 1 268 ? -5.530 -8.643 2.787 1.00 94.25 268 TYR A N 1
ATOM 2185 C CA . TYR A 1 268 ? -6.461 -8.325 3.860 1.00 94.25 268 TYR A CA 1
ATOM 2186 C C . TYR A 1 268 ? -7.624 -7.485 3.347 1.00 94.25 268 TYR A C 1
ATOM 2188 O O . TYR A 1 268 ? -7.539 -6.873 2.281 1.00 94.25 268 TYR A O 1
ATOM 2196 N N . LYS A 1 269 ? -8.693 -7.439 4.139 1.00 93.62 269 LYS A N 1
ATOM 2197 C CA . LYS A 1 269 ? -9.847 -6.565 3.930 1.00 93.62 269 LYS A CA 1
ATOM 2198 C C . LYS A 1 269 ? -10.314 -6.005 5.271 1.00 93.62 269 LYS A C 1
ATOM 2200 O O . LYS A 1 269 ? -10.437 -6.758 6.234 1.00 93.62 269 LYS A O 1
ATOM 2205 N N . ILE A 1 270 ? -10.564 -4.698 5.345 1.00 92.25 270 ILE A N 1
ATOM 2206 C CA . ILE A 1 270 ? -11.158 -4.083 6.538 1.00 92.25 270 ILE A CA 1
ATOM 2207 C C . ILE A 1 270 ? -12.641 -4.424 6.557 1.00 92.25 270 ILE A C 1
ATOM 2209 O O . ILE A 1 270 ? -13.354 -4.206 5.574 1.00 92.25 270 ILE A O 1
ATOM 2213 N N . LYS A 1 271 ? -13.108 -4.927 7.693 1.00 86.81 271 LYS A N 1
ATOM 2214 C CA . LYS A 1 271 ? -14.526 -5.029 7.993 1.00 86.81 271 LYS A CA 1
ATOM 2215 C C . LYS A 1 271 ? -14.866 -3.834 8.868 1.00 86.81 271 LYS A C 1
ATOM 2217 O O . LYS A 1 271 ? -14.536 -3.804 10.047 1.00 86.81 271 LYS A O 1
ATOM 2222 N N . LYS A 1 272 ? -15.452 -2.798 8.264 1.00 68.50 272 LYS A N 1
ATOM 2223 C CA . LYS A 1 272 ? -15.955 -1.666 9.046 1.00 68.50 272 LYS A CA 1
ATOM 2224 C C . LYS A 1 272 ? -17.044 -2.204 9.962 1.00 68.50 272 LYS A C 1
ATOM 2226 O O . LYS A 1 272 ? -18.027 -2.733 9.437 1.00 68.50 272 LYS A O 1
ATOM 2231 N N . SER A 1 273 ? -16.912 -2.049 11.283 1.00 55.66 273 SER A N 1
ATOM 2232 C CA . SER A 1 273 ? -18.131 -2.143 12.077 1.00 55.66 273 SER A CA 1
ATOM 2233 C C . SER A 1 273 ? -18.944 -0.905 11.767 1.00 55.66 273 SER A C 1
ATOM 2235 O O . SER A 1 273 ? -18.541 0.230 12.006 1.00 55.66 273 SER A O 1
ATOM 2237 N N . LEU A 1 274 ? -20.091 -1.132 11.147 1.00 49.09 274 LEU A N 1
ATOM 2238 C CA . LEU A 1 274 ? -21.192 -0.219 11.344 1.00 49.09 274 LEU A CA 1
ATOM 2239 C C . LEU A 1 274 ? -21.481 -0.335 12.836 1.00 49.09 274 LEU A C 1
ATOM 2241 O O . LEU A 1 274 ? -21.824 -1.430 13.294 1.00 49.09 274 LEU A O 1
ATOM 2245 N N . ILE A 1 275 ? -21.252 0.743 13.591 1.00 44.78 275 ILE A N 1
ATOM 2246 C CA . ILE A 1 275 ? -21.660 0.831 14.993 1.00 44.78 275 ILE A CA 1
ATOM 2247 C C . ILE A 1 275 ? -23.050 0.190 15.077 1.00 44.78 275 ILE A C 1
ATOM 2249 O O . ILE A 1 275 ? -23.956 0.538 14.314 1.00 44.78 275 ILE A O 1
ATOM 2253 N N . LYS A 1 276 ? -23.181 -0.835 15.927 1.00 41.56 276 LYS A N 1
ATOM 2254 C CA . LYS A 1 276 ? -24.331 -1.755 16.013 1.00 41.56 276 LYS A CA 1
ATOM 2255 C C . LYS A 1 276 ? -25.661 -1.083 16.395 1.00 41.56 276 LYS A C 1
ATOM 2257 O O . LYS A 1 276 ? -26.609 -1.790 16.728 1.00 41.56 276 LYS A O 1
ATOM 2262 N N . THR A 1 277 ? -25.780 0.238 16.315 1.00 39.16 277 THR A N 1
ATOM 2263 C CA . THR A 1 277 ? -27.017 0.990 16.553 1.00 39.16 277 THR A CA 1
ATOM 2264 C C . THR A 1 277 ? -28.115 0.657 15.536 1.00 39.16 277 THR A C 1
ATOM 2266 O O . THR A 1 277 ? -29.291 0.681 15.881 1.00 39.16 277 THR A O 1
ATOM 2269 N N . TRP A 1 278 ? -27.777 0.197 14.325 1.00 36.03 278 TRP A N 1
ATOM 2270 C CA . TRP A 1 278 ? -28.784 -0.192 13.320 1.00 36.03 278 TRP A CA 1
ATOM 2271 C C . TRP A 1 278 ? -29.430 -1.567 13.549 1.00 36.03 278 TRP A C 1
ATOM 2273 O O . TRP A 1 278 ? -30.541 -1.822 13.077 1.00 36.03 278 TRP A O 1
ATOM 2283 N N . THR A 1 279 ? -28.771 -2.470 14.281 1.00 33.38 279 THR A N 1
ATOM 2284 C CA . THR A 1 279 ? -29.297 -3.829 14.519 1.00 33.38 279 THR A CA 1
ATOM 2285 C C . THR A 1 279 ? -30.488 -3.829 15.479 1.00 33.38 279 THR A C 1
ATOM 2287 O O . THR A 1 279 ? -31.394 -4.645 15.322 1.00 33.38 279 THR A O 1
ATOM 2290 N N . ALA A 1 280 ? -30.535 -2.878 16.419 1.00 35.06 280 ALA A N 1
ATOM 2291 C CA . ALA A 1 280 ? -31.687 -2.684 17.299 1.00 35.06 280 ALA A CA 1
ATOM 2292 C C . ALA A 1 280 ? -32.913 -2.131 16.543 1.00 35.06 280 ALA A C 1
ATOM 2294 O O . ALA A 1 280 ? -34.050 -2.443 16.893 1.00 35.06 280 ALA A O 1
ATOM 2295 N N . PHE A 1 281 ? -32.693 -1.381 15.457 1.00 36.06 281 PHE A N 1
ATOM 2296 C CA . PHE A 1 281 ? -33.761 -0.745 14.682 1.00 36.06 281 PHE A CA 1
ATOM 2297 C C . PHE A 1 281 ? -34.532 -1.741 13.797 1.00 36.06 281 PHE A C 1
ATOM 2299 O O . PHE A 1 281 ? -35.752 -1.660 13.673 1.00 36.06 281 PHE A O 1
ATOM 2306 N N . ARG A 1 282 ? -33.852 -2.752 13.233 1.00 31.08 282 ARG A N 1
ATOM 2307 C CA . ARG A 1 282 ? -34.516 -3.781 12.406 1.00 31.08 282 ARG A CA 1
ATOM 2308 C C . ARG A 1 282 ? -35.360 -4.780 13.201 1.00 31.08 282 ARG A C 1
ATOM 2310 O O . ARG A 1 282 ? -36.322 -5.304 12.651 1.00 31.08 282 ARG A O 1
ATOM 2317 N N . LEU A 1 283 ? -35.034 -5.031 14.469 1.00 29.80 283 LEU A N 1
ATOM 2318 C CA . LEU A 1 283 ? -35.801 -5.956 15.315 1.00 29.80 283 LEU A CA 1
ATOM 2319 C C . LEU A 1 283 ? -37.113 -5.347 15.834 1.00 29.80 283 LEU A C 1
ATOM 2321 O O . LEU A 1 283 ? -38.077 -6.084 16.012 1.00 29.80 283 LEU A O 1
ATOM 2325 N N . LYS A 1 284 ? -37.194 -4.018 16.007 1.00 30.61 284 LYS A N 1
ATOM 2326 C CA . LYS A 1 284 ? -38.431 -3.342 16.443 1.00 30.61 284 LYS A CA 1
ATOM 2327 C C . LYS A 1 284 ? -39.473 -3.173 15.329 1.00 30.61 284 LYS A C 1
ATOM 2329 O O . LYS A 1 284 ? -40.660 -3.248 15.617 1.00 30.61 284 LYS A O 1
ATOM 2334 N N . ILE A 1 285 ? -39.062 -3.015 14.067 1.00 33.59 285 ILE A N 1
ATOM 2335 C CA . ILE A 1 285 ? -40.004 -2.828 12.942 1.00 33.59 285 ILE A CA 1
ATOM 2336 C C . ILE A 1 285 ? -40.721 -4.140 12.558 1.00 33.59 285 ILE A C 1
ATOM 2338 O O . ILE A 1 285 ? -41.813 -4.104 12.008 1.00 33.59 285 ILE A O 1
ATOM 2342 N N . ALA A 1 286 ? -40.161 -5.305 12.895 1.00 32.34 286 ALA A N 1
ATOM 2343 C CA . ALA A 1 286 ? -40.776 -6.601 12.590 1.00 32.34 286 ALA A CA 1
ATOM 2344 C C . ALA A 1 286 ? -41.750 -7.124 13.670 1.00 32.34 286 ALA A C 1
ATOM 2346 O O . ALA A 1 286 ? -42.371 -8.158 13.455 1.00 32.34 286 ALA A O 1
ATOM 2347 N N . MET A 1 287 ? -41.877 -6.452 14.824 1.00 31.17 287 MET A N 1
ATOM 2348 C CA . MET A 1 287 ? -42.755 -6.885 15.930 1.00 31.17 287 MET A CA 1
ATOM 2349 C C . MET A 1 287 ? -44.009 -6.016 16.113 1.00 31.17 287 MET A C 1
ATOM 2351 O O . MET A 1 287 ? -44.736 -6.195 17.085 1.00 31.17 287 MET A O 1
ATOM 2355 N N . ILE A 1 288 ? -44.278 -5.091 15.190 1.00 36.59 288 ILE A N 1
ATOM 2356 C CA . ILE A 1 288 ? -45.505 -4.290 15.183 1.00 36.59 288 ILE A CA 1
ATOM 2357 C C . ILE A 1 288 ? -46.197 -4.520 13.836 1.00 36.59 288 ILE A C 1
ATOM 2359 O O . ILE A 1 288 ? -46.006 -3.767 12.883 1.00 36.59 288 ILE A O 1
ATOM 2363 N N . SER A 1 289 ? -46.957 -5.611 13.763 1.00 34.16 289 SER A N 1
ATOM 2364 C CA . SER A 1 289 ? -47.960 -5.897 12.731 1.00 34.16 289 SER A CA 1
ATOM 2365 C C . SER A 1 289 ? -49.159 -6.550 13.391 1.00 34.16 289 SER A C 1
ATOM 2367 O O . SER A 1 289 ? -48.910 -7.558 14.094 1.00 34.16 289 SER A O 1
#